Protein 8JED (pdb70)

Solvent-accessible surface area: 14838 Å² total; per-residue (Å²): 75,96,80,90,26,55,94,5,4,36,129,16,15,105,9,98,6,53,72,47,106,98,26,32,141,33,77,9,57,59,39,167,16,27,126,40,41,156,110,9,17,34,65,139,124,27,9,38,25,54,9,34,23,3,17,63,28,29,5,82,72,2,92,105,14,1,111,82,14,41,105,95,12,49,2,26,93,107,5,33,132,102,46,164,19,133,38,48,14,112,131,26,151,138,92,156,9,34,0,0,1,9,61,20,15,6,135,67,94,9,36,70,193,129,60,109,55,33,186,55,102,110,169,105,92,109,33,8,2,37,2,5,10,37,93,29,7,29,0,30,0,0,63,0,4,16,28,12,49,132,16,107,37,0,0,0,4,0,3,1,4,22,10,36,13,1,2,3,0,0,18,0,0,0,0,0,1,104,61,2,74,0,37,1,18,54,43,7,15,8,4,4,0,1,0,1,0,9,0,10,75,37,38,85,154,9,8,90,118,0,15,68,43,0,85,72,50,25,179,27,78,60,32,96,102,121,19,59,54,50,6,29,3,14,68,114,60,21,77,69,73,0,7,85,57,0,32,87,0,0,67,80,0,4,83,0,4,59,45,0,4,20,7,1,42,36,1,17,62,21,143,64,190,42,51,134,14,151,38,12,176,109,0,41,139,26,36,39,104,120,38,90,140,117,142,177

Secondary structure (DSSP, 8-state):
-HHHHHHHHHH-EEEEE---SSPP-EEEEES-PPPP-TTTT--HIIIIIHHHHHHHS-HHHHHHHTTTT-PPP-HHHHHHHHTT---EESS-SSS--SEEEEE-S-TT--BSS-------SSS-----BSSS-GGG--GGGGGGGTT-SS-SEEEEEES-S-SHHHHHHHHHHHHHEEEEEEEE-TTS-TTS--EEEEEEEE-HHHHHHHHHHHHHHHT-SS--GGG-S-EEEESS---HHHHHHHHHHHHHHHHHHHHHHHHHHHHHT-TT-SS-SHHHHHHHHHHH---GGGT-

Radius of gyration: 19.7 Å; Cα contacts (8 Å, |Δi|>4): 498; chains: 1; bounding box: 54×50×48 Å

Foldseek 3Di:
DVVLLLCCLQAWDKAWFAADQDAADWDKDFDDAAFFDVLLPDDCVLFPVLLQLVQQAFVVLVCVLCVLLLDWQDVVVVVCVVVVWDAEDQADQPDDGQEHEEELAPTSDFFADGDHGPPCDVVDGDRGTLALDPFSPFPSQCSSLLRDDPHFKYKYKASYLHGQAVLSVVSNLSNQARIKMKIDGNSHRLLHHIIMIIGGHGDVPVSVVVLVVVCVVVVHSHDDPVRRGHMDIHDDRDDSVSSVSSVVSVSSSSVNNVLLSVLSSCQSVPPVNDNPDPSSVVNCCSNVPDPVVVPD

B-factor: mean 26.61, std 11.29, range [10.15, 89.34]

Structure (mmCIF, N/CA/C/O backbone):
data_8JED
#
_entry.id   8JED
#
_cell.length_a   53.251
_cell.length_b   46.407
_cell.length_c   62.526
_cell.angle_alpha   90.00
_cell.angle_beta   90.44
_cell.angle_gamma   90.00
#
_symmetry.space_group_name_H-M   'P 1 21 1'
#
loop_
_entity.id
_entity.type
_entity.pdbx_description
1 polymer 'mRNA-capping enzyme regulatory subunit OPG124'
2 water water
#
loop_
_atom_site.group_PDB
_atom_site.id
_atom_site.type_symbol
_atom_site.label_atom_id
_atom_site.label_alt_id
_atom_site.label_comp_id
_atom_site.label_asym_id
_atom_site.label_entity_id
_atom_site.label_seq_id
_atom_site.pdbx_PDB_ins_code
_atom_site.Cartn_x
_atom_site.Cartn_y
_atom_site.Cartn_z
_atom_site.occupancy
_atom_site.B_iso_or_equiv
_atom_site.auth_seq_id
_atom_site.auth_comp_id
_atom_site.auth_asym_id
_atom_site.auth_atom_id
_atom_site.pdbx_PDB_model_num
ATOM 1 N N . GLY A 1 1 ? -19.299 6.506 -36.125 1.00 33.89 0 GLY B N 1
ATOM 2 C CA . GLY A 1 1 ? -19.777 5.400 -36.934 1.00 30.63 0 GLY B CA 1
ATOM 3 C C . GLY A 1 1 ? -20.629 4.418 -36.155 1.00 37.49 0 GLY B C 1
ATOM 4 O O . GLY A 1 1 ? -20.448 4.242 -34.949 1.00 25.84 0 GLY B O 1
ATOM 5 N N . MET A 1 2 ? -21.567 3.771 -36.850 1.00 22.45 1 MET B N 1
ATOM 6 C CA . MET A 1 2 ? -22.450 2.819 -36.186 1.00 19.51 1 MET B CA 1
ATOM 7 C C . MET A 1 2 ? -21.695 1.577 -35.729 1.00 27.08 1 MET B C 1
ATOM 8 O O . MET A 1 2 ? -22.095 0.936 -34.749 1.00 22.74 1 MET B O 1
ATOM 13 N N . ASP A 1 3 ? -20.604 1.227 -36.415 1.00 28.05 2 ASP B N 1
ATOM 14 C CA . ASP A 1 3 ? -19.821 0.061 -36.018 1.00 22.15 2 ASP B CA 1
ATOM 15 C C . ASP A 1 3 ? -19.152 0.274 -34.665 1.00 28.34 2 ASP B C 1
ATOM 16 O O . ASP A 1 3 ? -19.139 -0.634 -33.825 1.00 20.33 2 ASP B O 1
ATOM 18 N N . GLU A 1 4 ? -18.591 1.465 -34.435 1.00 25.84 3 GLU B N 1
ATOM 19 C CA . GLU A 1 4 ? -17.939 1.737 -33.158 1.00 25.08 3 GLU B CA 1
ATOM 20 C C . GLU A 1 4 ? -18.943 1.811 -32.015 1.00 24.70 3 GLU B C 1
ATOM 21 O O . GLU A 1 4 ? -18.622 1.419 -30.887 1.00 21.54 3 GLU B O 1
ATOM 27 N N . ILE A 1 5 ? -20.151 2.314 -32.281 1.00 21.66 4 ILE B N 1
ATOM 28 C CA . ILE A 1 5 ? -21.165 2.416 -31.235 1.00 32.60 4 ILE B CA 1
ATOM 29 C C . ILE A 1 5 ? -21.585 1.035 -30.758 1.00 25.04 4 ILE B C 1
ATOM 30 O O . ILE A 1 5 ? -21.691 0.784 -29.551 1.00 17.19 4 ILE B O 1
ATOM 35 N N . VAL A 1 6 ? -21.850 0.126 -31.696 1.00 19.55 5 VAL B N 1
ATOM 36 C CA . VAL A 1 6 ? -22.328 -1.202 -31.331 1.00 17.55 5 VAL B CA 1
ATOM 37 C C . VAL A 1 6 ? -21.269 -1.947 -30.528 1.00 17.91 5 VAL B C 1
ATOM 38 O O . VAL A 1 6 ? -21.567 -2.557 -29.495 1.00 18.55 5 VAL B O 1
ATOM 42 N N . LYS A 1 7 ? -20.012 -1.893 -30.977 1.00 26.48 6 LYS B N 1
ATOM 43 C CA . LYS A 1 7 ? -18.961 -2.614 -30.267 1.00 22.36 6 LYS B CA 1
ATOM 44 C C . LYS A 1 7 ? -18.701 -2.018 -28.888 1.00 22.78 6 LYS B C 1
ATOM 45 O O . LYS A 1 7 ? -18.340 -2.751 -27.961 1.00 20.90 6 LYS B O 1
ATOM 51 N N . ASN A 1 8 ? -18.886 -0.705 -28.725 1.00 27.29 7 ASN B N 1
ATOM 52 C CA . ASN A 1 8 ? -18.701 -0.100 -27.410 1.00 19.57 7 ASN B CA 1
ATOM 53 C C . ASN A 1 8 ? -19.788 -0.546 -26.442 1.00 15.76 7 ASN B C 1
ATOM 54 O O . ASN A 1 8 ? -19.514 -0.796 -25.263 1.00 18.64 7 ASN B O 1
ATOM 59 N N . ILE A 1 9 ? -21.028 -0.658 -26.921 1.00 15.61 8 ILE B N 1
ATOM 60 C CA . ILE A 1 9 ? -22.119 -1.090 -26.055 1.00 22.29 8 ILE B CA 1
ATOM 61 C C . ILE A 1 9 ? -22.025 -2.586 -25.780 1.00 16.02 8 ILE B C 1
ATOM 62 O O . ILE A 1 9 ? -22.268 -3.041 -24.656 1.00 24.67 8 ILE B O 1
ATOM 67 N N . ARG A 1 10 ? -21.658 -3.372 -26.791 1.00 16.97 9 ARG B N 1
ATOM 68 C CA . ARG A 1 10 ? -21.672 -4.824 -26.675 1.00 19.94 9 ARG B CA 1
ATOM 69 C C . ARG A 1 10 ? -20.388 -5.403 -26.099 1.00 18.67 9 ARG B C 1
ATOM 70 O O . ARG A 1 10 ? -20.419 -6.513 -25.558 1.00 22.41 9 ARG B O 1
ATOM 78 N N . GLU A 1 11 ? -19.264 -4.691 -26.200 1.00 18.57 10 GLU B N 1
ATOM 79 C CA . GLU A 1 11 ? -17.996 -5.180 -25.677 1.00 24.71 10 GLU B CA 1
ATOM 80 C C . GLU A 1 11 ? -17.386 -4.293 -24.603 1.00 24.54 10 GLU B C 1
ATOM 81 O O . GLU A 1 11 ? -16.383 -4.691 -23.999 1.00 22.61 10 GLU B O 1
ATOM 87 N N . GLY A 1 12 ? -17.950 -3.120 -24.342 1.00 22.43 11 GLY B N 1
ATOM 88 C CA . GLY A 1 12 ? -17.353 -2.179 -23.422 1.00 18.69 11 GLY B CA 1
ATOM 89 C C . GLY A 1 12 ? -16.216 -1.405 -24.064 1.00 16.68 11 GLY B C 1
ATOM 90 O O . GLY A 1 12 ? -15.777 -1.680 -25.182 1.00 20.69 11 GLY B O 1
ATOM 91 N N . THR A 1 13 ? -15.733 -0.407 -23.329 1.00 16.00 12 THR B N 1
ATOM 92 C CA . THR A 1 13 ? -14.643 0.429 -23.808 1.00 22.69 12 THR B CA 1
ATOM 93 C C . THR A 1 13 ? -13.802 0.865 -22.619 1.00 23.56 12 THR B C 1
ATOM 94 O O . THR A 1 13 ? -14.260 0.853 -21.473 1.00 23.11 12 THR B O 1
ATOM 98 N N . HIS A 1 14 ? -12.560 1.251 -22.903 1.00 17.19 13 HIS B N 1
ATOM 99 C CA . HIS A 1 14 ? -11.638 1.630 -21.844 1.00 26.21 13 HIS B CA 1
ATOM 100 C C . HIS A 1 14 ? -10.496 2.447 -22.426 1.00 21.20 13 HIS B C 1
ATOM 101 O O . HIS A 1 14 ? -10.218 2.397 -23.626 1.00 32.26 13 HIS B O 1
ATOM 108 N N . VAL A 1 15 ? -9.836 3.202 -21.546 1.00 20.96 14 VAL B N 1
ATOM 109 C CA . VAL A 1 15 ? -8.620 3.933 -21.878 1.00 25.81 14 VAL B CA 1
ATOM 110 C C . VAL A 1 15 ? -7.642 3.794 -20.721 1.00 25.03 14 VAL B C 1
ATOM 111 O O . VAL A 1 15 ? -8.036 3.587 -19.569 1.00 22.31 14 VAL B O 1
ATOM 115 N N . LEU A 1 16 ? -6.357 3.913 -21.036 1.00 26.48 15 LEU B N 1
ATOM 116 C CA . LEU A 1 16 ? -5.300 3.918 -20.036 1.00 18.92 15 LEU B CA 1
ATOM 117 C C . LEU A 1 16 ? -4.843 5.356 -19.823 1.00 22.93 15 LEU B C 1
ATOM 118 O O . LEU A 1 16 ? -4.308 5.983 -20.743 1.00 27.90 15 LEU B O 1
ATOM 123 N N . LEU A 1 17 ? -5.062 5.874 -18.619 1.00 22.85 16 LEU B N 1
ATOM 124 C CA . LEU A 1 17 ? -4.667 7.236 -18.308 1.00 16.33 16 LEU B CA 1
ATOM 125 C C . LEU A 1 17 ? -3.195 7.287 -17.900 1.00 19.11 16 LEU B C 1
ATOM 126 O O . LEU A 1 17 ? -2.663 6.321 -17.346 1.00 18.07 16 LEU B O 1
ATOM 131 N N . PRO A 1 18 ? -2.515 8.397 -18.170 1.00 19.86 17 PRO B N 1
ATOM 132 C CA . PRO A 1 18 ? -1.086 8.493 -17.857 1.00 17.82 17 PRO B CA 1
ATOM 133 C C . PRO A 1 18 ? -0.850 8.739 -16.372 1.00 17.22 17 PRO B C 1
ATOM 134 O O . PRO A 1 18 ? -1.768 8.999 -15.595 1.00 20.10 17 PRO B O 1
ATOM 138 N N . PHE A 1 19 ? 0.420 8.654 -15.990 1.00 18.66 18 PHE B N 1
ATOM 139 C CA . PHE A 1 19 ? 0.853 8.880 -14.618 1.00 21.02 18 PHE B CA 1
ATOM 140 C C . PHE A 1 19 ? 1.619 10.193 -14.535 1.00 21.48 18 PHE B C 1
ATOM 141 O O . PHE A 1 19 ? 2.495 10.460 -15.365 1.00 24.58 18 PHE B O 1
ATOM 149 N N . TYR A 1 20 ? 1.291 11.003 -13.533 1.00 21.35 19 TYR B N 1
ATOM 150 C CA . TYR A 1 20 ? 1.958 12.276 -13.293 1.00 18.83 19 TYR B CA 1
ATOM 151 C C . TYR A 1 20 ? 2.653 12.217 -11.941 1.00 22.50 19 TYR B C 1
ATOM 152 O O . TYR A 1 20 ? 1.997 12.023 -10.912 1.00 20.60 19 TYR B O 1
ATOM 161 N N . GLU A 1 21 ? 3.978 12.379 -11.948 1.00 17.92 20 GLU B N 1
ATOM 162 C CA . GLU A 1 21 ? 4.733 12.378 -10.699 1.00 18.00 20 GLU B CA 1
ATOM 163 C C . GLU A 1 21 ? 4.307 13.529 -9.797 1.00 22.85 20 GLU B C 1
ATOM 164 O O . GLU A 1 21 ? 4.257 13.383 -8.570 1.00 18.12 20 GLU B O 1
ATOM 170 N N . THR A 1 22 ? 3.982 14.676 -10.386 1.00 23.57 21 THR B N 1
ATOM 171 C CA . THR A 1 22 ? 3.629 15.866 -9.627 1.00 27.56 21 THR B CA 1
ATOM 172 C C . THR A 1 22 ? 2.121 15.946 -9.428 1.00 16.23 21 THR B C 1
ATOM 173 O O . THR A 1 22 ? 1.355 15.885 -10.395 1.00 23.62 21 THR B O 1
ATOM 177 N N . LEU A 1 23 ? 1.703 16.073 -8.174 1.00 25.48 22 LEU B N 1
ATOM 178 C CA . LEU A 1 23 ? 0.323 16.430 -7.888 1.00 19.32 22 LEU B CA 1
ATOM 179 C C . LEU A 1 23 ? 0.105 17.910 -8.192 1.00 17.98 22 LEU B C 1
ATOM 180 O O . LEU A 1 23 ? 0.953 18.743 -7.858 1.00 22.13 22 LEU B O 1
ATOM 185 N N . PRO A 1 24 ? -1.010 18.269 -8.823 1.00 18.62 23 PRO B N 1
ATOM 186 C CA . PRO A 1 24 ? -1.316 19.689 -9.023 1.00 20.75 23 PRO B CA 1
ATOM 187 C C . PRO A 1 24 ? -1.548 20.379 -7.687 1.00 20.86 23 PRO B C 1
ATOM 188 O O . PRO A 1 24 ? -1.738 19.745 -6.647 1.00 20.72 23 PRO B O 1
ATOM 192 N N . GLU A 1 25 ? -1.520 21.711 -7.727 1.00 21.98 24 GLU B N 1
ATOM 193 C CA . GLU A 1 25 ? -1.717 22.497 -6.515 1.00 23.29 24 GLU B CA 1
ATOM 194 C C . GLU A 1 25 ? -3.089 22.212 -5.917 1.00 20.86 24 GLU B C 1
ATOM 195 O O . GLU A 1 25 ? -4.116 22.544 -6.516 1.00 19.76 24 GLU B O 1
ATOM 201 N N . LEU A 1 26 ? -3.110 21.590 -4.741 1.00 26.73 25 LEU B N 1
ATOM 202 C CA . LEU A 1 26 ? -4.351 21.181 -4.100 1.00 15.77 25 LEU B CA 1
ATOM 203 C C . LEU A 1 26 ? -4.977 22.341 -3.339 1.00 21.56 25 LEU B C 1
ATOM 204 O O . LEU A 1 26 ? -4.284 23.100 -2.658 1.00 18.10 25 LEU B O 1
ATOM 209 N N . ASN A 1 27 ? -6.297 22.469 -3.464 1.00 19.03 26 ASN B N 1
ATOM 210 C CA . ASN A 1 27 ? -7.044 23.480 -2.725 1.00 17.58 26 ASN B CA 1
ATOM 211 C C . ASN A 1 27 ? -8.469 23.004 -2.474 1.00 31.44 26 ASN B C 1
ATOM 212 O O . ASN A 1 27 ? -9.389 23.374 -3.209 1.00 30.65 26 ASN B O 1
ATOM 217 N N . LEU A 1 28 ? -8.666 22.198 -1.435 1.00 22.51 27 LEU B N 1
ATOM 218 C CA . LEU A 1 28 ? -9.963 21.581 -1.190 1.00 25.57 27 LEU B CA 1
ATOM 219 C C . LEU A 1 28 ? -10.928 22.574 -0.556 1.00 22.18 27 LEU B C 1
ATOM 220 O O . LEU A 1 28 ? -10.572 23.319 0.364 1.00 24.43 27 LEU B O 1
ATOM 225 N N . SER A 1 29 ? -12.104 22.595 -1.080 1.00 18.86 28 SER B N 1
ATOM 226 C CA . SER A 1 29 ? -13.207 23.250 -0.465 1.00 24.23 28 SER B CA 1
ATOM 227 C C . SER A 1 29 ? -14.465 22.513 -0.738 1.00 21.52 28 SER B C 1
ATOM 228 O O . SER A 1 29 ? -14.693 22.153 -1.822 1.00 21.54 28 SER B O 1
ATOM 231 N N . LEU A 1 30 ? -15.215 22.313 0.325 1.00 29.66 29 LEU B N 1
ATOM 232 C CA . LEU A 1 30 ? -16.446 21.601 0.424 1.00 21.01 29 LEU B CA 1
ATOM 233 C C . LEU A 1 30 ? -17.716 22.480 0.402 1.00 22.32 29 LEU B C 1
ATOM 234 O O . LEU A 1 30 ? -17.783 23.505 1.015 1.00 25.85 29 LEU B O 1
ATOM 239 N N . GLY A 1 31 ? -18.716 22.022 -0.317 1.00 22.06 30 GLY B N 1
ATOM 240 C CA . GLY A 1 31 ? -19.974 22.735 -0.411 1.00 23.37 30 GLY B CA 1
ATOM 241 C C . GLY A 1 31 ? -20.430 22.993 -1.832 1.00 31.51 30 GLY B C 1
ATOM 242 O O . GLY A 1 31 ? -21.605 22.798 -2.158 1.00 24.18 30 GLY B O 1
ATOM 243 N N . LYS A 1 32 ? -19.510 23.431 -2.687 1.00 31.43 31 LYS B N 1
ATOM 244 C CA . LYS A 1 32 ? -19.821 23.769 -4.069 1.00 26.77 31 LYS B CA 1
ATOM 245 C C . LYS A 1 32 ? -18.887 23.019 -5.004 1.00 26.59 31 LYS B C 1
ATOM 246 O O . LYS A 1 32 ? -17.673 22.980 -4.778 1.00 24.16 31 LYS B O 1
ATOM 252 N N . SER A 1 33 ? -19.452 22.433 -6.045 1.00 29.93 32 SER B N 1
ATOM 253 C CA . SER A 1 33 ? -18.682 21.771 -7.083 1.00 32.84 32 SER B CA 1
ATOM 254 C C . SER A 1 33 ? -18.399 22.738 -8.229 1.00 18.52 32 SER B C 1
ATOM 255 O O . SER A 1 33 ? -19.167 23.677 -8.461 1.00 40.41 32 SER B O 1
ATOM 258 N N . PRO A 1 34 ? -17.298 22.546 -8.955 1.00 27.40 33 PRO B N 1
ATOM 259 C CA . PRO A 1 34 ? -17.003 23.439 -10.080 1.00 34.97 33 PRO B CA 1
ATOM 260 C C . PRO A 1 34 ? -17.971 23.214 -11.231 1.00 25.81 33 PRO B C 1
ATOM 261 O O . PRO A 1 34 ? -18.353 22.082 -11.535 1.00 32.22 33 PRO B O 1
ATOM 265 N N . LEU A 1 35 ? -18.369 24.311 -11.868 1.00 32.42 34 LEU B N 1
ATOM 266 C CA . LEU A 1 35 ? -19.292 24.225 -12.985 1.00 32.22 34 LEU B CA 1
ATOM 267 C C . LEU A 1 35 ? -18.583 23.667 -14.219 1.00 36.98 34 LEU B C 1
ATOM 268 O O . LEU A 1 35 ? -17.373 23.842 -14.382 1.00 30.66 34 LEU B O 1
ATOM 273 N N . PRO A 1 36 ? -19.313 22.977 -15.095 1.00 42.62 35 PRO B N 1
ATOM 274 C CA . PRO A 1 36 ? -18.716 22.527 -16.357 1.00 26.98 35 PRO B CA 1
ATOM 275 C C . PRO A 1 36 ? -18.260 23.710 -17.198 1.00 27.95 35 PRO B C 1
ATOM 276 O O . PRO A 1 36 ? -18.768 24.828 -17.078 1.00 30.70 35 PRO B O 1
ATOM 280 N N . SER A 1 37 ? -17.279 23.453 -18.060 1.00 23.89 36 SER B N 1
ATOM 281 C CA . SER A 1 37 ? -16.698 24.512 -18.872 1.00 33.05 36 SER B CA 1
ATOM 282 C C . SER A 1 37 ? -16.272 23.948 -20.219 1.00 33.64 36 SER B C 1
ATOM 283 O O . SER A 1 37 ? -16.102 22.737 -20.385 1.00 25.71 36 SER B O 1
ATOM 286 N N . LEU A 1 38 ? -16.091 24.855 -21.183 1.00 23.81 37 LEU B N 1
ATOM 287 C CA . LEU A 1 38 ? -15.691 24.444 -22.525 1.00 30.09 37 LEU B CA 1
ATOM 288 C C . LEU A 1 38 ? -14.289 23.850 -22.530 1.00 26.75 37 LEU B C 1
ATOM 289 O O . LEU A 1 38 ? -14.008 22.916 -23.291 1.00 24.16 37 LEU B O 1
ATOM 294 N N . GLU A 1 39 ? -13.394 24.384 -21.694 1.00 25.19 38 GLU B N 1
ATOM 295 C CA . GLU A 1 39 ? -12.030 23.870 -21.642 1.00 25.97 38 GLU B CA 1
ATOM 296 C C . GLU A 1 39 ? -11.997 22.422 -21.171 1.00 18.19 38 GLU B C 1
ATOM 297 O O . GLU A 1 39 ? -11.118 21.655 -21.581 1.00 20.56 38 GLU B O 1
ATOM 303 N N . TYR A 1 40 ? -12.943 22.029 -20.322 1.00 19.29 39 TYR B N 1
ATOM 304 C CA . TYR A 1 40 ? -13.049 20.657 -19.849 1.00 16.28 39 TYR B CA 1
ATOM 305 C C . TYR A 1 40 ? -13.971 19.803 -20.711 1.00 18.71 39 TYR B C 1
ATOM 306 O O . TYR A 1 40 ? -14.319 18.688 -20.309 1.00 19.20 39 TYR B O 1
ATOM 315 N N . GLY A 1 41 ? -14.376 20.299 -21.877 1.00 21.72 40 GLY B N 1
ATOM 316 C CA . GLY A 1 41 ? -15.116 19.494 -22.827 1.00 22.54 40 GLY B CA 1
ATOM 317 C C . GLY A 1 41 ? -16.621 19.524 -22.697 1.00 25.17 40 GLY B C 1
ATOM 318 O O . GLY A 1 41 ? -17.277 18.560 -23.108 1.00 18.00 40 GLY B O 1
ATOM 319 N N . ALA A 1 42 ? -17.193 20.593 -22.147 1.00 19.86 41 ALA B N 1
ATOM 320 C CA . ALA A 1 42 ? -18.644 20.687 -22.056 1.00 24.83 41 ALA B CA 1
ATOM 321 C C . ALA A 1 42 ? -19.259 20.776 -23.447 1.00 19.95 41 ALA B C 1
ATOM 322 O O . ALA A 1 42 ? -18.782 21.517 -24.311 1.00 18.39 41 ALA B O 1
ATOM 324 N N . ASN A 1 43 ? -20.328 20.007 -23.661 1.00 27.44 42 ASN B N 1
ATOM 325 C CA . ASN A 1 43 ? -20.994 19.951 -24.962 1.00 30.74 42 ASN B CA 1
ATOM 326 C C . ASN A 1 43 ? -22.473 19.678 -24.697 1.00 17.72 42 ASN B C 1
ATOM 327 O O . ASN A 1 43 ? -22.845 18.551 -24.360 1.00 16.45 42 ASN B O 1
ATOM 332 N N . TYR A 1 44 ? -23.304 20.713 -24.853 1.00 18.35 43 TYR B N 1
ATOM 333 C CA . TYR A 1 44 ? -24.732 20.564 -24.588 1.00 21.58 43 TYR B CA 1
ATOM 334 C C . TYR A 1 44 ? -25.359 19.532 -25.516 1.00 17.97 43 TYR B C 1
ATOM 335 O O . TYR A 1 44 ? -26.128 18.670 -25.075 1.00 17.34 43 TYR B O 1
ATOM 344 N N . PHE A 1 45 ? -25.050 19.614 -26.811 1.00 18.41 44 PHE B N 1
ATOM 345 C CA . PHE A 1 45 ? -25.673 18.719 -27.781 1.00 23.43 44 PHE B CA 1
ATOM 346 C C . PHE A 1 45 ? -25.345 17.263 -27.479 1.00 16.95 44 PHE B C 1
ATOM 347 O O . PHE A 1 45 ? -26.233 16.402 -27.471 1.00 21.22 44 PHE B O 1
ATOM 355 N N . LEU A 1 46 ? -24.073 16.970 -27.214 1.00 16.53 45 LEU B N 1
ATOM 356 C CA . LEU A 1 46 ? -23.655 15.585 -27.036 1.00 18.35 45 LEU B CA 1
ATOM 357 C C . LEU A 1 46 ? -24.007 15.056 -25.650 1.00 22.85 45 LEU B C 1
ATOM 358 O O . LEU A 1 46 ? -24.363 13.881 -25.506 1.00 22.78 45 LEU B O 1
ATOM 363 N N . GLN A 1 47 ? -23.927 15.904 -24.625 1.00 21.39 46 GLN B N 1
ATOM 364 C CA . GLN A 1 47 ? -24.017 15.440 -23.247 1.00 18.37 46 GLN B CA 1
ATOM 365 C C . GLN A 1 47 ? -25.344 15.754 -22.569 1.00 16.29 46 GLN B C 1
ATOM 366 O O . GLN A 1 47 ? -25.681 15.093 -21.580 1.00 14.32 46 GLN B O 1
ATOM 372 N N . ILE A 1 48 ? -26.109 16.731 -23.064 1.00 15.56 47 ILE B N 1
ATOM 373 C CA . ILE A 1 48 ? -27.278 17.237 -22.359 1.00 16.15 47 ILE B CA 1
ATOM 374 C C . ILE A 1 48 ? -28.539 17.184 -23.218 1.00 18.53 47 ILE B C 1
ATOM 375 O O . ILE A 1 48 ? -29.623 16.882 -22.705 1.0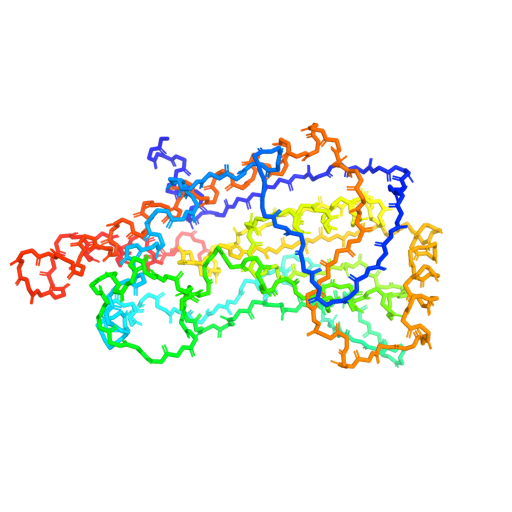0 17.33 47 ILE B O 1
ATOM 380 N N . SER A 1 49 ? -28.418 17.462 -24.519 1.00 21.52 48 SER B N 1
ATOM 381 C CA . SER A 1 49 ? -29.593 17.753 -25.343 1.00 21.55 48 SER B CA 1
ATOM 382 C C . SER A 1 49 ? -30.626 16.634 -25.275 1.00 19.61 48 SER B C 1
ATOM 383 O O . SER A 1 49 ? -31.806 16.880 -25.000 1.00 19.34 48 SER B O 1
ATOM 386 N N . ARG A 1 50 ? -30.204 15.392 -25.522 1.00 18.53 49 ARG B N 1
ATOM 387 C CA . ARG A 1 50 ? -31.157 14.289 -25.478 1.00 19.55 49 ARG B CA 1
ATOM 388 C C . ARG A 1 50 ? -31.569 13.963 -24.047 1.00 31.34 49 ARG B C 1
ATOM 389 O O . ARG A 1 50 ? -32.683 13.476 -23.821 1.00 16.99 49 ARG B O 1
ATOM 397 N N . VAL A 1 51 ? -30.693 14.225 -23.074 1.00 20.38 50 VAL B N 1
ATOM 398 C CA . VAL A 1 51 ? -31.062 14.046 -21.673 1.00 17.67 50 VAL B CA 1
ATOM 399 C C . VAL A 1 51 ? -32.176 15.013 -21.294 1.00 22.48 50 VAL B C 1
ATOM 400 O O . VAL A 1 51 ? -33.086 14.671 -20.528 1.00 18.13 50 VAL B O 1
ATOM 404 N N . ASN A 1 52 ? -32.128 16.235 -21.832 1.00 18.98 51 ASN B N 1
ATOM 405 C CA . ASN A 1 52 ? -33.184 17.206 -21.569 1.00 22.46 51 ASN B CA 1
ATOM 406 C C . ASN A 1 52 ? -34.512 16.770 -22.176 1.00 23.16 51 ASN B C 1
ATOM 407 O O . ASN A 1 52 ? -35.576 17.109 -21.645 1.00 21.24 51 ASN B O 1
ATOM 412 N N . ASP A 1 53 ? -34.474 16.022 -23.282 1.00 22.86 52 ASP B N 1
ATOM 413 C CA . ASP A 1 53 ? -35.707 15.515 -23.877 1.00 20.62 52 ASP B CA 1
ATOM 414 C C . ASP A 1 53 ? -36.385 14.506 -22.958 1.00 21.20 52 ASP B C 1
ATOM 415 O O . ASP A 1 53 ? -37.593 14.592 -22.707 1.00 23.63 52 ASP B O 1
ATOM 420 N N . LEU A 1 54 ? -35.618 13.540 -22.444 1.00 17.42 53 LEU B N 1
ATOM 421 C CA . LEU A 1 54 ? -36.185 12.544 -21.540 1.00 16.45 53 LEU B CA 1
ATOM 422 C C . LEU A 1 54 ? -36.655 13.173 -20.235 1.00 17.44 53 LEU B C 1
ATOM 423 O O . LEU A 1 54 ? -37.552 12.635 -19.575 1.00 24.31 53 LEU B O 1
ATOM 428 N N . ASN A 1 55 ? -36.062 14.306 -19.846 1.00 20.03 54 ASN B N 1
ATOM 429 C CA . ASN A 1 55 ? -36.490 14.991 -18.630 1.00 18.14 54 ASN B CA 1
ATOM 430 C C . ASN A 1 55 ? -37.929 15.478 -18.730 1.00 19.01 54 ASN B C 1
ATOM 431 O O . ASN A 1 55 ? -38.649 15.493 -17.726 1.00 24.89 54 ASN B O 1
ATOM 436 N N . ARG A 1 56 ? -38.367 15.880 -19.925 1.00 18.87 55 ARG B N 1
ATOM 437 C CA . ARG A 1 56 ? -39.722 16.397 -20.082 1.00 19.76 55 ARG B CA 1
ATOM 438 C C . ARG A 1 56 ? -40.774 15.298 -20.045 1.00 21.83 55 ARG B C 1
ATOM 439 O O . ARG A 1 56 ? -41.954 15.595 -19.833 1.00 20.26 55 ARG B O 1
ATOM 447 N N . MET A 1 57 ? -40.380 14.044 -20.245 1.00 18.05 56 MET B N 1
ATOM 448 C CA . MET A 1 57 ? -41.337 12.952 -20.213 1.00 22.61 56 MET B CA 1
ATOM 449 C C . MET A 1 57 ? -41.809 12.697 -18.782 1.00 20.66 56 MET B C 1
ATOM 450 O O . MET A 1 57 ? -41.048 12.875 -17.827 1.00 24.62 56 MET B O 1
ATOM 455 N N . PRO A 1 58 ? -43.064 12.288 -18.605 1.00 19.98 57 PRO B N 1
ATOM 456 C CA . PRO A 1 58 ? -43.520 11.888 -17.269 1.00 21.39 57 PRO B CA 1
ATOM 457 C C . PRO A 1 58 ? -42.857 10.587 -16.846 1.00 20.84 57 PRO B C 1
ATOM 458 O O . PRO A 1 58 ? -42.707 9.659 -17.643 1.00 27.32 57 PRO B O 1
ATOM 462 N N . THR A 1 59 ? -42.451 10.531 -15.574 1.00 21.68 58 THR B N 1
ATOM 463 C CA . THR A 1 59 ? -41.703 9.379 -15.083 1.00 28.28 58 THR B CA 1
ATOM 464 C C . THR A 1 59 ? -42.529 8.099 -15.090 1.00 22.06 58 THR B C 1
ATOM 465 O O . THR A 1 59 ? -41.954 7.008 -15.152 1.00 21.53 58 THR B O 1
ATOM 469 N N . ASP A 1 60 ? -43.858 8.205 -15.027 1.00 23.56 59 ASP B N 1
ATOM 470 C CA . ASP A 1 60 ? -44.693 7.014 -15.148 1.00 24.62 59 ASP B CA 1
ATOM 471 C C . ASP A 1 60 ? -44.537 6.379 -16.524 1.00 28.83 59 ASP B C 1
ATOM 472 O O . ASP A 1 60 ? -44.537 5.149 -16.654 1.00 23.61 59 ASP B O 1
ATOM 474 N N . MET A 1 61 ? -44.394 7.205 -17.562 1.00 24.74 60 MET B N 1
ATOM 475 C CA . MET A 1 61 ? -44.163 6.688 -18.904 1.00 20.93 60 MET B CA 1
ATOM 476 C C . MET A 1 61 ? -42.715 6.249 -19.087 1.00 29.89 60 MET B C 1
ATOM 477 O O . MET A 1 61 ? -42.445 5.258 -19.774 1.00 21.30 60 MET B O 1
ATOM 482 N N . LEU A 1 62 ? -41.772 6.976 -18.480 1.00 20.26 61 LEU B N 1
ATOM 483 C CA . LEU A 1 62 ? -40.366 6.602 -18.584 1.00 24.36 61 LEU B CA 1
ATOM 484 C C . LEU A 1 62 ? -40.099 5.244 -17.949 1.00 19.91 61 LEU B C 1
ATOM 485 O O . LEU A 1 62 ? -39.259 4.482 -18.441 1.00 20.79 61 LEU B O 1
ATOM 490 N N . LYS A 1 63 ? -40.804 4.922 -16.863 1.00 19.59 62 LYS B N 1
ATOM 491 C CA . LYS A 1 63 ? -40.623 3.623 -16.226 1.00 34.84 62 LYS B CA 1
ATOM 492 C C . LYS A 1 63 ? -41.201 2.495 -17.073 1.00 25.12 62 LYS B C 1
ATOM 493 O O . LYS A 1 63 ? -40.657 1.385 -17.078 1.00 27.83 62 LYS B O 1
ATOM 499 N N . LEU A 1 64 ? -42.292 2.758 -17.795 1.00 28.98 63 LEU B N 1
ATOM 500 C CA . LEU A 1 64 ? -42.889 1.727 -18.637 1.00 22.66 63 LEU B CA 1
ATOM 501 C C . LEU A 1 64 ? -41.981 1.375 -19.808 1.00 25.89 63 LEU B C 1
ATOM 502 O O . LEU A 1 64 ? -41.852 0.199 -20.168 1.00 22.34 63 LEU B O 1
ATOM 507 N N . PHE A 1 65 ? -41.344 2.378 -20.413 1.00 20.26 64 PHE B N 1
ATOM 508 C CA . PHE A 1 65 ? -40.511 2.158 -21.588 1.00 18.77 64 PHE B CA 1
ATOM 509 C C . PHE A 1 65 ? -39.102 1.690 -21.249 1.00 23.87 64 PHE B C 1
ATOM 510 O O . PHE A 1 65 ? -38.394 1.219 -22.145 1.00 21.25 64 PHE B O 1
ATOM 518 N N . THR A 1 66 ? -38.676 1.806 -19.992 1.00 19.15 65 THR B N 1
ATOM 519 C CA . THR A 1 66 ? -37.374 1.310 -19.564 1.00 18.92 65 THR B CA 1
ATOM 520 C C . THR A 1 66 ? -37.487 0.101 -18.646 1.00 19.32 65 THR B C 1
ATOM 521 O O . THR A 1 66 ? -36.475 -0.338 -18.089 1.00 26.61 65 THR B O 1
ATOM 525 N N . HIS A 1 67 ? -38.690 -0.455 -18.485 1.00 20.80 66 HIS B N 1
ATOM 526 C CA . HIS A 1 67 ? -38.887 -1.560 -17.551 1.00 28.56 66 HIS B CA 1
ATOM 527 C C . HIS A 1 67 ? -38.056 -2.776 -17.943 1.00 27.47 66 HIS B C 1
ATOM 528 O O . HIS A 1 67 ? -37.396 -3.391 -17.098 1.00 33.71 66 HIS B O 1
ATOM 535 N N . ASP A 1 68 ? -38.071 -3.136 -19.229 1.00 31.38 67 ASP B N 1
ATOM 536 C CA . ASP A 1 68 ? -37.391 -4.353 -19.658 1.00 33.39 67 ASP B CA 1
ATOM 537 C C . ASP A 1 68 ? -35.878 -4.179 -19.713 1.00 25.86 67 ASP B C 1
ATOM 538 O O . ASP A 1 68 ? -35.140 -5.158 -19.551 1.00 34.25 67 ASP B O 1
ATOM 543 N N . ILE A 1 69 ? -35.393 -2.954 -19.933 1.00 23.56 68 ILE B N 1
ATOM 544 C CA . ILE A 1 69 ? -33.963 -2.716 -20.095 1.00 29.65 68 ILE B CA 1
ATOM 545 C C . ILE A 1 69 ? -33.290 -2.258 -18.808 1.00 27.08 68 ILE B C 1
ATOM 546 O O . ILE A 1 69 ? -32.065 -2.079 -18.792 1.00 34.13 68 ILE B O 1
ATOM 551 N N . MET A 1 70 ? -34.048 -2.063 -17.728 1.00 31.47 69 MET B N 1
ATOM 552 C CA . MET A 1 70 ? -33.467 -1.691 -16.437 1.00 31.06 69 MET B CA 1
ATOM 553 C C . MET A 1 70 ? -33.048 -2.955 -15.687 1.00 25.70 69 MET B C 1
ATOM 554 O O . MET A 1 70 ? -33.666 -3.388 -14.713 1.00 40.59 69 MET B O 1
ATOM 559 N N . LEU A 1 71 ? -31.963 -3.549 -16.171 1.00 29.02 70 LEU B N 1
ATOM 560 C CA . LEU A 1 71 ? -31.446 -4.772 -15.582 1.00 36.13 70 LEU B CA 1
ATOM 561 C C . LEU A 1 71 ? -30.541 -4.451 -14.393 1.00 21.26 70 LEU B C 1
ATOM 562 O O . LEU A 1 71 ? -29.969 -3.361 -14.316 1.00 25.79 70 LEU B O 1
ATOM 567 N N . PRO A 1 72 ? -30.410 -5.379 -13.446 1.00 22.17 71 PRO B N 1
ATOM 568 C CA . PRO A 1 72 ? -29.525 -5.141 -12.298 1.00 27.07 71 PRO B CA 1
ATOM 569 C C . PRO A 1 72 ? -28.088 -4.911 -12.742 1.00 21.33 71 PRO B C 1
ATOM 570 O O . PRO A 1 72 ? -27.503 -5.723 -13.462 1.00 31.91 71 PRO B O 1
ATOM 574 N N . GLU A 1 73 ? -27.525 -3.786 -12.310 1.00 27.70 72 GLU B N 1
ATOM 575 C CA . GLU A 1 73 ? -26.151 -3.449 -12.655 1.00 27.06 72 GLU B CA 1
ATOM 576 C C . GLU A 1 73 ? -25.184 -4.319 -11.860 1.00 28.05 72 GLU B C 1
ATOM 577 O O . GLU A 1 73 ? -25.256 -4.383 -10.629 1.00 35.14 72 GLU B O 1
ATOM 583 N N . SER A 1 74 ? -24.273 -4.991 -12.569 1.00 29.94 73 SER B N 1
ATOM 584 C CA . SER A 1 74 ? -23.333 -5.910 -11.938 1.00 21.38 73 SER B CA 1
ATOM 585 C C . SER A 1 74 ? -21.922 -5.728 -12.483 1.00 22.73 73 SER B C 1
ATOM 586 O O . SER A 1 74 ? -21.133 -6.680 -12.502 1.00 23.13 73 SER B O 1
ATOM 589 N N . ASP A 1 75 ? -21.583 -4.514 -12.922 1.00 19.22 74 ASP B N 1
ATOM 590 C CA . ASP A 1 75 ? -20.274 -4.291 -13.528 1.00 18.41 74 ASP B CA 1
ATOM 591 C C . ASP A 1 75 ? -19.159 -4.281 -12.488 1.00 23.44 74 ASP B C 1
ATOM 592 O O . ASP A 1 75 ? -18.006 -4.572 -12.822 1.00 17.55 74 ASP B O 1
ATOM 597 N N . LEU A 1 76 ? -19.475 -3.960 -11.231 1.00 16.31 75 LEU B N 1
ATOM 598 C CA . LEU A 1 76 ? -18.465 -4.053 -10.181 1.00 28.52 75 LEU B CA 1
ATOM 599 C C . LEU A 1 76 ? -18.092 -5.504 -9.901 1.00 24.18 75 LEU B C 1
ATOM 600 O O . LEU A 1 76 ? -16.915 -5.818 -9.688 1.00 18.42 75 LEU B O 1
ATOM 605 N N . ASP A 1 77 ? -19.081 -6.403 -9.895 1.00 25.39 76 ASP B N 1
ATOM 606 C CA . ASP A 1 77 ? -18.788 -7.820 -9.702 1.00 19.95 76 ASP B CA 1
ATOM 607 C C . ASP A 1 77 ? -17.990 -8.382 -10.872 1.00 27.46 76 ASP B C 1
ATOM 608 O O . ASP A 1 77 ? -17.134 -9.254 -10.686 1.00 24.82 76 ASP B O 1
ATOM 613 N N . LYS A 1 78 ? -18.262 -7.894 -12.085 1.00 20.05 77 LYS B N 1
ATOM 614 C CA . LYS A 1 78 ? -17.507 -8.338 -13.251 1.00 31.99 77 LYS B CA 1
ATOM 615 C C . LYS A 1 78 ? -16.042 -7.935 -13.143 1.00 21.55 77 LYS B C 1
ATOM 616 O O . LYS A 1 78 ? -15.150 -8.693 -13.542 1.00 23.15 77 LYS B O 1
ATOM 622 N N . VAL A 1 79 ? -15.774 -6.745 -12.600 1.00 33.54 78 VAL B N 1
ATOM 623 C CA . VAL A 1 79 ? -14.396 -6.291 -12.439 1.00 35.55 78 VAL B CA 1
ATOM 624 C C . VAL A 1 79 ? -13.680 -7.118 -11.378 1.00 21.97 78 VAL B C 1
ATOM 625 O O . VAL A 1 79 ? -12.507 -7.477 -11.541 1.00 26.23 78 VAL B O 1
ATOM 629 N N . TYR A 1 80 ? -14.370 -7.435 -10.279 1.00 21.65 79 TYR B N 1
ATOM 630 C CA . TYR A 1 80 ? -13.767 -8.262 -9.237 1.00 19.77 79 TYR B CA 1
ATOM 631 C C . TYR A 1 80 ? -13.359 -9.624 -9.784 1.00 32.50 79 TYR B C 1
ATOM 632 O O . TYR A 1 80 ? -12.311 -10.165 -9.410 1.00 25.38 79 TYR B O 1
ATOM 641 N N . GLU A 1 81 ? -14.176 -10.191 -10.673 1.00 33.70 80 GLU B N 1
ATOM 642 C CA . GLU A 1 81 ? -13.878 -11.502 -11.239 1.00 33.34 80 GLU B CA 1
ATOM 643 C C . GLU A 1 81 ? -12.647 -11.448 -12.135 1.00 32.31 80 GLU B C 1
ATOM 644 O O . GLU A 1 81 ? -11.774 -12.320 -12.063 1.00 35.89 80 GLU B O 1
ATOM 650 N N . ILE A 1 82 ? -12.560 -10.422 -12.987 1.00 34.52 81 ILE B N 1
ATOM 651 C CA . ILE A 1 82 ? -11.439 -10.312 -13.916 1.00 27.98 81 ILE B CA 1
ATOM 652 C C . ILE A 1 82 ? -10.133 -10.106 -13.159 1.00 33.53 81 ILE B C 1
ATOM 653 O O . ILE A 1 82 ? -9.092 -10.667 -13.522 1.00 30.46 81 ILE B O 1
ATOM 658 N N . LEU A 1 83 ? -10.167 -9.309 -12.094 1.00 24.52 82 LEU B N 1
ATOM 659 C CA . LEU A 1 83 ? -8.977 -8.998 -11.314 1.00 27.58 82 LEU B CA 1
ATOM 660 C C . LEU A 1 83 ? -8.688 -10.032 -10.231 1.00 34.50 82 LEU B C 1
ATOM 661 O O . LEU A 1 83 ? -7.762 -9.832 -9.437 1.00 32.18 82 LEU B O 1
ATOM 666 N N . LYS A 1 84 ? -9.457 -11.123 -10.182 1.00 31.33 83 LYS B N 1
ATOM 667 C CA . LYS A 1 84 ? -9.253 -12.199 -9.208 1.00 37.26 83 LYS B CA 1
ATOM 668 C C . LYS A 1 84 ? -9.300 -11.670 -7.777 1.00 33.58 83 LYS B C 1
ATOM 669 O O . LYS A 1 84 ? -8.555 -12.118 -6.903 1.00 39.98 83 LYS B O 1
ATOM 675 N N . ILE A 1 85 ? -10.186 -10.710 -7.535 1.00 32.02 84 ILE B N 1
ATOM 676 C CA . ILE A 1 85 ? -10.321 -10.082 -6.227 1.00 28.97 84 ILE B CA 1
ATOM 677 C C . ILE A 1 85 ? -11.244 -10.930 -5.364 1.00 27.54 84 ILE B C 1
ATOM 678 O O . ILE A 1 85 ? -12.373 -11.240 -5.761 1.00 44.39 84 ILE B O 1
ATOM 683 N N . ASN A 1 86 ? -10.764 -11.304 -4.179 1.00 42.64 85 ASN B N 1
ATOM 684 C CA . ASN A 1 86 ? -11.521 -12.156 -3.271 1.00 56.64 85 ASN B CA 1
ATOM 685 C C . ASN A 1 86 ? -12.421 -11.348 -2.342 1.00 55.70 85 ASN B C 1
ATOM 686 O O . ASN A 1 86 ? -13.622 -11.620 -2.245 1.00 50.11 85 ASN B O 1
ATOM 691 N N . SER A 1 87 ? -11.860 -10.355 -1.655 1.00 31.31 86 SER B N 1
ATOM 692 C CA . SER A 1 87 ? -12.609 -9.531 -0.721 1.00 37.40 86 SER B CA 1
ATOM 693 C C . SER A 1 87 ? -12.309 -8.061 -0.972 1.00 29.27 86 SER B C 1
ATOM 694 O O . SER A 1 87 ? -11.194 -7.691 -1.350 1.00 35.00 86 SER B O 1
ATOM 697 N N . VAL A 1 88 ? -13.260 -7.205 -0.698 1.00 24.59 87 VAL B N 1
ATOM 698 C CA . VAL A 1 88 ? -13.136 -5.787 -0.852 1.00 27.19 87 VAL B CA 1
ATOM 699 C C . VAL A 1 88 ? -13.558 -5.069 0.415 1.00 24.34 87 VAL B C 1
ATOM 700 O O . VAL A 1 88 ? -14.211 -5.640 1.198 1.00 30.16 87 VAL B O 1
ATOM 704 N N . LYS A 1 89 ? -13.186 -3.830 0.596 1.00 19.76 88 LYS B N 1
ATOM 705 C CA . LYS A 1 89 ? -13.649 -3.018 1.721 1.00 26.20 88 LYS B CA 1
ATOM 706 C C . LYS A 1 89 ? -13.942 -1.612 1.281 1.00 19.27 88 LYS B C 1
ATOM 707 O O . LYS A 1 89 ? -13.394 -1.170 0.355 1.00 24.16 88 LYS B O 1
ATOM 713 N N . TYR A 1 90 ? -14.784 -0.935 2.005 1.00 25.00 89 TYR B N 1
ATOM 714 C CA . TYR A 1 90 ? -15.060 0.475 1.773 1.00 25.29 89 TYR B CA 1
ATOM 715 C C . TYR A 1 90 ? -14.321 1.387 2.740 1.00 30.12 89 TYR B C 1
ATOM 716 O O . TYR A 1 90 ? -14.085 2.555 2.408 1.00 24.02 89 TYR B O 1
ATOM 725 N N . TYR A 1 91 ? -13.948 0.881 3.910 1.00 29.03 90 TYR B N 1
ATOM 726 C CA . TYR A 1 91 ? -13.246 1.645 4.936 1.00 27.82 90 TYR B CA 1
ATOM 727 C C . TYR A 1 91 ? -12.697 0.652 5.955 1.00 34.71 90 TYR B C 1
ATOM 728 O O . TYR A 1 91 ? -12.864 -0.563 5.818 1.00 29.44 90 TYR B O 1
ATOM 737 N N . GLY A 1 92 ? -12.046 1.180 6.979 1.00 24.98 91 GLY B N 1
ATOM 738 C CA . GLY A 1 92 ? -11.521 0.333 8.039 1.00 35.25 91 GLY B CA 1
ATOM 739 C C . GLY A 1 92 ? -10.127 -0.178 7.740 1.00 31.41 91 GLY B C 1
ATOM 740 O O . GLY A 1 92 ? -9.721 -0.347 6.590 1.00 33.75 91 GLY B O 1
ATOM 741 N N . ARG A 1 93 ? -9.374 -0.433 8.812 1.00 28.84 92 ARG B N 1
ATOM 742 C CA . ARG A 1 93 ? -7.996 -0.895 8.698 1.00 37.19 92 ARG B CA 1
ATOM 743 C C . ARG A 1 93 ? -7.731 -2.152 9.520 1.00 42.50 92 ARG B C 1
ATOM 744 O O . ARG A 1 93 ? -6.567 -2.538 9.679 1.00 31.92 92 ARG B O 1
ATOM 752 N N . THR A 1 94 ? -8.771 -2.800 10.042 1.00 31.97 93 THR B N 1
ATOM 753 C CA . THR A 1 94 ? -8.621 -4.001 10.852 1.00 46.77 93 THR B CA 1
ATOM 754 C C . THR A 1 94 ? -8.951 -5.279 10.093 1.00 29.23 93 THR B C 1
ATOM 755 O O . THR A 1 94 ? -8.911 -6.362 10.685 1.00 33.82 93 THR B O 1
ATOM 759 N N . THR A 1 95 ? -9.276 -5.185 8.805 1.00 45.77 94 THR B N 1
ATOM 760 C CA . THR A 1 95 ? -9.586 -6.348 7.988 1.00 29.27 94 THR B CA 1
ATOM 761 C C . THR A 1 95 ? -8.727 -6.334 6.732 1.00 31.15 94 THR B C 1
ATOM 762 O O . THR A 1 95 ? -8.330 -5.273 6.241 1.00 37.15 94 THR B O 1
ATOM 766 N N . ARG A 1 96 ? -8.445 -7.527 6.216 1.00 30.37 95 ARG B N 1
ATOM 767 C CA . ARG A 1 96 ? -7.681 -7.677 4.987 1.00 33.92 95 ARG B CA 1
ATOM 768 C C . ARG A 1 96 ? -8.614 -7.619 3.785 1.00 41.28 95 ARG B C 1
ATOM 769 O O . ARG A 1 96 ? -9.699 -8.207 3.796 1.00 37.16 95 ARG B O 1
ATOM 777 N N . ALA A 1 97 ? -8.182 -6.907 2.746 1.00 27.06 96 ALA B N 1
ATOM 778 C CA . ALA A 1 97 ? -8.976 -6.774 1.534 1.00 40.83 96 ALA B CA 1
ATOM 779 C C . ALA A 1 97 ? -8.046 -6.623 0.340 1.00 27.68 96 ALA B C 1
ATOM 780 O O . ALA A 1 97 ? -6.968 -6.033 0.444 1.00 32.39 96 ALA B O 1
ATOM 782 N N . ASP A 1 98 ? -8.477 -7.168 -0.798 1.00 22.42 97 ASP B N 1
ATOM 783 C CA . ASP A 1 98 ? -7.696 -7.039 -2.023 1.00 26.07 97 ASP B CA 1
ATOM 784 C C . ASP A 1 98 ? -7.834 -5.657 -2.647 1.00 31.20 97 ASP B C 1
ATOM 785 O O . ASP A 1 98 ? -6.926 -5.211 -3.358 1.00 27.18 97 ASP B O 1
ATOM 790 N N . ALA A 1 99 ? -8.944 -4.967 -2.395 1.00 17.95 98 ALA B N 1
ATOM 791 C CA . ALA A 1 99 ? -9.178 -3.664 -2.996 1.00 21.88 98 ALA B CA 1
ATOM 792 C C . ALA A 1 99 ? -10.062 -2.829 -2.083 1.00 16.71 98 ALA B C 1
ATOM 793 O O . ALA A 1 99 ? -10.840 -3.362 -1.288 1.00 17.24 98 ALA B O 1
ATOM 795 N N . VAL A 1 100 ? -9.926 -1.510 -2.204 1.00 18.84 99 VAL B N 1
ATOM 796 C CA . VAL A 1 100 ? -10.823 -0.558 -1.558 1.00 16.58 99 VAL B CA 1
ATOM 797 C C . VAL A 1 100 ? -11.766 -0.012 -2.619 1.00 19.00 99 VAL B C 1
ATOM 798 O O . VAL A 1 100 ? -11.339 0.332 -3.729 1.00 15.61 99 VAL B O 1
ATOM 802 N N . VAL A 1 101 ? -13.053 0.067 -2.284 1.00 25.09 100 VAL B N 1
ATOM 803 C CA . VAL A 1 101 ? -14.095 0.335 -3.266 1.00 24.82 100 VAL B CA 1
ATOM 804 C C . VAL A 1 101 ? -14.967 1.493 -2.798 1.00 25.29 100 VAL B C 1
ATOM 805 O O . VAL A 1 101 ? -15.192 1.685 -1.599 1.00 22.02 100 VAL B O 1
ATOM 809 N N . ALA A 1 102 ? -15.436 2.285 -3.763 1.00 16.88 101 ALA B N 1
ATOM 810 C CA . ALA A 1 102 ? -16.479 3.275 -3.548 1.00 25.71 101 ALA B CA 1
ATOM 811 C C . ALA A 1 102 ? -17.463 3.196 -4.706 1.00 21.49 101 ALA B C 1
ATOM 812 O O . ALA A 1 102 ? -17.059 3.050 -5.862 1.00 20.54 101 ALA B O 1
ATOM 814 N N . ASP A 1 103 ? -18.754 3.285 -4.391 1.00 25.67 102 ASP B N 1
ATOM 815 C CA . ASP A 1 103 ? -19.819 3.191 -5.390 1.00 18.03 102 ASP B CA 1
ATOM 816 C C . ASP A 1 103 ? -20.705 4.427 -5.262 1.00 16.07 102 ASP B C 1
ATOM 817 O O . ASP A 1 103 ? -21.580 4.484 -4.393 1.00 17.07 102 ASP B O 1
ATOM 822 N N . LEU A 1 104 ? -20.480 5.411 -6.130 1.00 24.40 103 LEU B N 1
ATOM 823 C CA . LEU A 1 104 ? -21.245 6.651 -6.118 1.00 22.81 103 LEU B CA 1
ATOM 824 C C . LEU A 1 104 ? -22.420 6.636 -7.086 1.00 20.99 103 LEU B C 1
ATOM 825 O O . LEU A 1 104 ? -23.191 7.601 -7.115 1.00 27.10 103 LEU B O 1
ATOM 830 N N . SER A 1 105 ? -22.574 5.577 -7.874 1.00 20.00 104 SER B N 1
ATOM 831 C CA . SER A 1 105 ? -23.652 5.520 -8.845 1.00 23.67 104 SER B CA 1
ATOM 832 C C . SER A 1 105 ? -24.997 5.324 -8.151 1.00 19.59 104 SER B C 1
ATOM 833 O O . SER A 1 105 ? -25.079 4.959 -6.975 1.00 22.27 104 SER B O 1
ATOM 836 N N . ALA A 1 106 ? -26.065 5.577 -8.904 1.00 24.24 105 ALA B N 1
ATOM 837 C CA . ALA A 1 106 ? -27.433 5.344 -8.446 1.00 23.94 105 ALA B CA 1
ATOM 838 C C . ALA A 1 106 ? -27.855 3.984 -8.991 1.00 25.50 105 ALA B C 1
ATOM 839 O O . ALA A 1 106 ? -28.457 3.880 -10.060 1.00 26.12 105 ALA B O 1
ATOM 841 N N . ARG A 1 107 ? -27.531 2.932 -8.242 1.00 20.06 106 ARG B N 1
ATOM 842 C CA . ARG A 1 107 ? -27.705 1.573 -8.737 1.00 30.75 106 ARG B CA 1
ATOM 843 C C . ARG A 1 107 ? -29.180 1.239 -8.920 1.00 22.06 106 ARG B C 1
ATOM 844 O O . ARG A 1 107 ? -30.006 1.512 -8.042 1.00 30.59 106 ARG B O 1
ATOM 852 N N . ASN A 1 108 ? -29.504 0.650 -10.071 1.00 29.80 107 ASN B N 1
ATOM 853 C CA . ASN A 1 108 ? -30.831 0.118 -10.377 1.00 24.22 107 ASN B CA 1
ATOM 854 C C . ASN A 1 108 ? -31.924 1.180 -10.321 1.00 20.39 107 ASN B C 1
ATOM 855 O O . ASN A 1 108 ? -33.098 0.855 -10.115 1.00 27.67 107 ASN B O 1
ATOM 860 N N . LYS A 1 109 ? -31.569 2.450 -10.502 1.00 23.86 108 LYS B N 1
ATOM 861 C CA . LYS A 1 109 ? -32.555 3.518 -10.576 1.00 24.49 108 LYS B CA 1
ATOM 862 C C . LYS A 1 109 ? -32.123 4.528 -11.628 1.00 25.28 108 LYS B C 1
ATOM 863 O O . LYS A 1 109 ? -30.930 4.714 -11.884 1.00 23.03 108 LYS B O 1
ATOM 869 N N . LEU A 1 110 ? -33.112 5.174 -12.240 1.00 21.85 109 LEU B N 1
ATOM 870 C CA . LEU A 1 110 ? -32.888 6.070 -13.365 1.00 14.77 109 LEU B CA 1
ATOM 871 C C . LEU A 1 110 ? -33.257 7.518 -13.083 1.00 14.37 109 LEU B C 1
ATOM 872 O O . LEU A 1 110 ? -32.599 8.419 -13.610 1.00 18.02 109 LEU B O 1
ATOM 877 N N . PHE A 1 111 ? -34.281 7.768 -12.269 1.00 22.04 110 PHE B N 1
ATOM 878 C CA . PHE A 1 111 ? -34.704 9.120 -11.939 1.00 19.40 110 PHE B CA 1
ATOM 879 C C . PHE A 1 111 ? -34.820 9.267 -10.428 1.00 26.13 110 PHE B C 1
ATOM 880 O O . PHE A 1 111 ? -34.962 8.286 -9.693 1.00 17.35 110 PHE B O 1
ATOM 888 N N . LYS A 1 112 ? -34.767 10.520 -9.977 1.00 26.49 111 LYS B N 1
ATOM 889 C CA . LYS A 1 112 ? -34.720 10.856 -8.559 1.00 29.11 111 LYS B CA 1
ATOM 890 C C . LYS A 1 112 ? -36.106 10.889 -7.922 1.00 18.87 1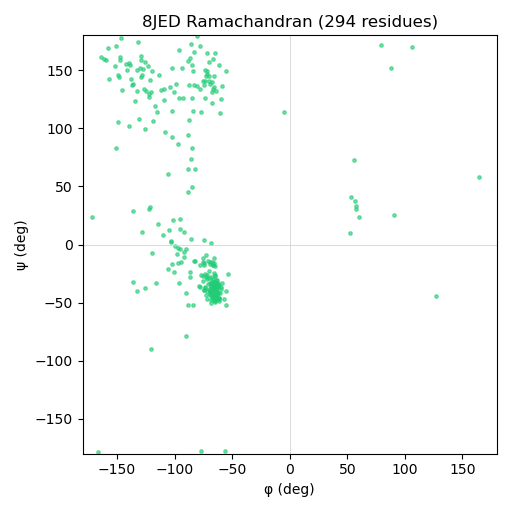11 LYS B C 1
ATOM 891 O O . LYS A 1 112 ? -36.335 10.240 -6.897 1.00 26.53 111 LYS B O 1
ATOM 897 N N . ARG A 1 113 ? -37.037 11.636 -8.511 1.00 20.81 112 ARG B N 1
ATOM 898 C CA . ARG A 1 113 ? -38.388 11.761 -7.986 1.00 15.88 112 ARG B CA 1
ATOM 899 C C . ARG A 1 113 ? -39.400 11.511 -9.093 1.00 16.90 112 ARG B C 1
ATOM 900 O O . ARG A 1 113 ? -39.130 11.756 -10.272 1.00 22.20 112 ARG B O 1
ATOM 908 N N . GLU A 1 114 ? -40.572 11.019 -8.697 1.00 16.75 113 GLU B N 1
ATOM 909 C CA . GLU A 1 114 ? -41.693 10.933 -9.623 1.00 16.20 113 GLU B CA 1
ATOM 910 C C . GLU A 1 114 ? -42.105 12.334 -10.053 1.00 21.29 113 GLU B C 1
ATOM 911 O O . GLU A 1 114 ? -42.256 13.233 -9.220 1.00 24.03 113 GLU B O 1
ATOM 917 N N . ARG A 1 115 ? -42.283 12.523 -11.358 1.00 20.02 114 ARG B N 1
ATOM 918 C CA . ARG A 1 115 ? -42.600 13.838 -11.894 1.00 19.51 114 ARG B CA 1
ATOM 919 C C . ARG A 1 115 ? -43.475 13.676 -13.126 1.00 17.87 114 ARG B C 1
ATOM 920 O O . ARG A 1 115 ? -43.310 12.725 -13.894 1.00 17.68 114 ARG B O 1
ATOM 928 N N . ASP A 1 116 ? -44.410 14.605 -13.304 1.00 20.71 115 ASP B N 1
ATOM 929 C CA . ASP A 1 116 ? -45.285 14.590 -14.464 1.00 22.49 115 ASP B CA 1
ATOM 930 C C . ASP A 1 116 ? -44.570 15.196 -15.671 1.00 24.86 115 ASP B C 1
ATOM 931 O O . ASP A 1 116 ? -43.417 15.631 -15.596 1.00 23.71 115 ASP B O 1
ATOM 936 N N . ALA A 1 117 ? -45.272 15.228 -16.801 1.00 22.18 116 ALA B N 1
ATOM 937 C CA . ALA A 1 117 ? -44.698 15.759 -18.028 1.00 29.83 116 ALA B CA 1
ATOM 938 C C . ALA A 1 117 ? -44.434 17.255 -17.898 1.00 22.30 116 ALA B C 1
ATOM 939 O O . ALA A 1 117 ? -45.136 17.975 -17.184 1.00 33.75 116 ALA B O 1
ATOM 941 N N . ILE A 1 118 ? -43.385 17.663 -18.518 1.00 24.53 117 ILE B N 1
ATOM 942 C CA . ILE A 1 118 ? -42.957 18.989 -18.448 1.00 30.87 117 ILE B CA 1
ATOM 943 C C . ILE A 1 118 ? -42.940 19.577 -19.838 1.00 26.62 117 ILE B C 1
ATOM 944 O O . ILE A 1 118 ? -42.456 19.034 -20.782 1.00 38.95 117 ILE B O 1
ATOM 949 N N . LYS A 1 119 ? -43.545 20.726 -19.886 1.00 30.00 118 LYS B N 1
ATOM 950 C CA . LYS A 1 119 ? -43.712 21.570 -21.044 1.00 30.00 118 LYS B CA 1
ATOM 951 C C . LYS A 1 119 ? -42.759 22.729 -20.894 1.00 30.00 118 LYS B C 1
ATOM 952 O O . LYS A 1 119 ? -43.235 23.848 -20.815 1.00 30.00 118 LYS B O 1
ATOM 958 N N . SER A 1 120 ? -41.440 22.494 -20.827 1.00 30.00 119 SER B N 1
ATOM 959 C CA . SER A 1 120 ? -40.527 23.443 -20.137 1.00 30.00 119 SER B CA 1
ATOM 960 C C . SER A 1 120 ? -41.258 24.739 -19.637 1.00 30.00 119 SER B C 1
ATOM 961 O O . SER A 1 120 ? -41.800 25.592 -20.384 1.00 30.00 119 SER B O 1
ATOM 964 N N . ASN A 1 121 ? -41.284 24.839 -18.336 1.00 30.00 120 ASN B N 1
ATOM 965 C CA . ASN A 1 121 ? -42.334 25.574 -17.730 1.00 30.00 120 ASN B CA 1
ATOM 966 C C . ASN A 1 121 ? -41.882 26.742 -16.866 1.00 30.00 120 ASN B C 1
ATOM 967 O O . ASN A 1 121 ? -42.533 27.086 -15.876 1.00 30.00 120 ASN B O 1
ATOM 972 N N . ASN A 1 122 ? -40.758 27.327 -17.282 1.00 30.00 121 ASN B N 1
ATOM 973 C CA . ASN A 1 122 ? -40.300 28.684 -16.912 1.00 30.00 121 ASN B CA 1
ATOM 974 C C . ASN A 1 122 ? -39.088 28.955 -17.797 1.00 30.00 121 ASN B C 1
ATOM 975 O O . ASN A 1 122 ? -38.213 29.780 -17.512 1.00 30.00 121 ASN B O 1
ATOM 980 N N . HIS A 1 123 ? -39.106 28.227 -18.902 1.00 30.00 122 HIS B N 1
ATOM 981 C CA . HIS A 1 123 ? -38.015 27.555 -19.534 1.00 30.00 122 HIS B CA 1
ATOM 982 C C . HIS A 1 123 ? -37.201 26.625 -18.642 1.00 30.00 122 HIS B C 1
ATOM 983 O O . HIS A 1 123 ? -36.157 26.077 -19.052 1.00 30.00 122 HIS B O 1
ATOM 990 N N . LEU A 1 124 ? -37.755 26.416 -17.438 1.00 30.00 123 LEU B N 1
ATOM 991 C CA . LEU A 1 124 ? -37.100 25.853 -16.248 1.00 30.00 123 LEU B CA 1
ATOM 992 C C . LEU A 1 124 ? -36.500 24.482 -16.561 1.00 30.00 123 LEU B C 1
ATOM 993 O O . LEU A 1 124 ? -36.516 24.066 -17.686 1.00 30.00 123 LEU B O 1
ATOM 998 N N . THR A 1 125 ? -35.907 23.791 -15.617 1.00 30.00 124 THR B N 1
ATOM 999 C CA . THR A 1 125 ? -35.123 22.695 -16.094 1.00 30.00 124 THR B CA 1
ATOM 1000 C C . THR A 1 125 ? -34.126 22.096 -15.084 1.00 30.00 124 THR B C 1
ATOM 1001 O O . THR A 1 125 ? -32.937 22.090 -15.379 1.00 30.00 124 THR B O 1
ATOM 1005 N N . GLU A 1 126 ? -34.608 21.611 -13.917 1.00 45.87 125 GLU B N 1
ATOM 1006 C CA . GLU A 1 126 ? -33.808 20.766 -13.044 1.00 36.11 125 GLU B CA 1
ATOM 1007 C C . GLU A 1 126 ? -33.794 19.335 -13.504 1.00 34.82 125 GLU B C 1
ATOM 1008 O O . GLU A 1 126 ? -34.781 18.768 -13.859 1.00 25.57 125 GLU B O 1
ATOM 1014 N N . ASN A 1 127 ? -32.616 18.775 -13.461 1.00 29.08 126 ASN B N 1
ATOM 1015 C CA . ASN A 1 127 ? -32.376 17.433 -13.984 1.00 24.17 126 ASN B CA 1
ATOM 1016 C C . ASN A 1 127 ? -32.907 16.399 -12.999 1.00 21.11 126 ASN B C 1
ATOM 1017 O O . ASN A 1 127 ? -32.397 16.275 -11.880 1.00 18.96 126 ASN B O 1
ATOM 1022 N N . ASN A 1 128 ? -33.933 15.657 -13.411 1.00 22.17 127 ASN B N 1
ATOM 1023 C CA . ASN A 1 128 ? -34.520 14.610 -12.585 1.00 20.97 127 ASN B CA 1
ATOM 1024 C C . ASN A 1 128 ? -33.894 13.244 -12.828 1.00 18.14 127 ASN B C 1
ATOM 1025 O O . ASN A 1 128 ? -34.215 12.294 -12.106 1.00 22.65 127 ASN B O 1
ATOM 1030 N N . LEU A 1 129 ? -33.010 13.122 -13.812 1.00 18.49 128 LEU B N 1
ATOM 1031 C CA . LEU A 1 129 ? -32.414 11.848 -14.180 1.00 14.79 128 LEU B CA 1
ATOM 1032 C C . LEU A 1 129 ? -30.998 11.737 -13.630 1.00 15.15 128 LEU B C 1
ATOM 1033 O O . LEU A 1 129 ? -30.302 12.738 -13.446 1.00 15.33 128 LEU B O 1
ATOM 1038 N N . TYR A 1 130 ? -30.574 10.500 -13.376 1.00 13.47 129 TYR B N 1
ATOM 1039 C CA . TYR A 1 130 ? -29.205 10.247 -12.944 1.00 19.99 129 TYR B CA 1
ATOM 1040 C C . TYR A 1 130 ? -28.280 10.140 -14.150 1.00 16.49 129 TYR B C 1
ATOM 1041 O O . TYR A 1 130 ? -27.509 9.182 -14.269 1.00 22.13 129 TYR B O 1
ATOM 1050 N N . ILE A 1 131 ? -28.361 11.116 -15.052 1.00 11.40 130 ILE B N 1
ATOM 1051 C CA . ILE A 1 131 ? -27.548 11.161 -16.261 1.00 12.97 130 ILE B CA 1
ATOM 1052 C C . ILE A 1 131 ? -26.969 12.562 -16.388 1.00 11.11 130 ILE B C 1
ATOM 1053 O O . ILE A 1 131 ? -27.701 13.550 -16.264 1.00 18.22 130 ILE B O 1
ATOM 1058 N N . SER A 1 132 ? -25.661 12.643 -16.641 1.00 18.15 131 SER B N 1
ATOM 1059 C CA . SER A 1 132 ? -24.975 13.919 -16.862 1.00 25.80 131 SER B CA 1
ATOM 1060 C C . SER A 1 132 ? -25.243 14.901 -15.724 1.00 30.42 131 SER B C 1
ATOM 1061 O O . SER A 1 132 ? -25.461 16.095 -15.939 1.00 16.16 131 SER B O 1
ATOM 1064 N N . ASP A 1 133 ? -25.232 14.389 -14.497 1.00 21.32 132 ASP B N 1
ATOM 1065 C CA . ASP A 1 133 ? -25.479 15.186 -13.300 1.00 20.87 132 ASP B CA 1
ATOM 1066 C C . ASP A 1 133 ? -24.155 15.325 -12.556 1.00 20.33 132 ASP B C 1
ATOM 1067 O O . ASP A 1 133 ? -23.762 14.434 -11.798 1.00 16.33 132 ASP B O 1
ATOM 1072 N N . TYR A 1 134 ? -23.469 16.450 -12.773 1.00 21.19 133 TYR B N 1
ATOM 1073 C CA . TYR A 1 134 ? -22.189 16.677 -12.114 1.00 28.96 133 TYR B CA 1
ATOM 1074 C C . TYR A 1 134 ? -22.335 16.829 -10.605 1.00 20.04 133 TYR B C 1
ATOM 1075 O O . TYR A 1 134 ? -21.340 16.703 -9.884 1.00 22.30 133 TYR B O 1
ATOM 1084 N N . LYS A 1 135 ? -23.547 17.095 -10.114 1.00 17.56 134 LYS B N 1
ATOM 1085 C CA . LYS A 1 135 ? -23.781 17.188 -8.679 1.00 15.63 134 LYS B CA 1
ATOM 1086 C C . LYS A 1 135 ? -23.667 15.844 -7.973 1.00 21.35 134 LYS B C 1
ATOM 1087 O O . LYS A 1 135 ? -23.573 15.818 -6.741 1.00 30.65 134 LYS B O 1
ATOM 1093 N N . MET A 1 136 ? -23.675 14.735 -8.716 1.00 14.96 135 MET B N 1
ATOM 1094 C CA . MET A 1 136 ? -23.563 13.414 -8.111 1.00 15.60 135 MET B CA 1
ATOM 1095 C C . MET A 1 136 ? -22.152 13.098 -7.638 1.00 15.14 135 MET B C 1
ATOM 1096 O O . MET A 1 136 ? -21.974 12.157 -6.858 1.00 19.59 135 MET B O 1
ATOM 1101 N N . LEU A 1 137 ? -21.149 13.851 -8.091 1.00 12.88 136 LEU B N 1
ATOM 1102 C CA . LEU A 1 137 ? -19.761 13.592 -7.712 1.00 21.51 136 LEU B CA 1
ATOM 1103 C C . LEU A 1 137 ? -19.479 14.290 -6.385 1.00 19.81 136 LEU B C 1
ATOM 1104 O O . LEU A 1 137 ? -18.944 15.399 -6.321 1.00 23.83 136 LEU B O 1
ATOM 1109 N N . THR A 1 138 ? -19.851 13.615 -5.304 1.00 15.28 137 THR B N 1
ATOM 1110 C CA . THR A 1 138 ? -19.639 14.134 -3.963 1.00 21.11 137 THR B CA 1
ATOM 1111 C C . THR A 1 138 ? -18.235 13.784 -3.470 1.00 20.45 137 THR B C 1
ATOM 1112 O O . THR A 1 138 ? -17.493 13.027 -4.099 1.00 16.13 137 THR B O 1
ATOM 1116 N N . PHE A 1 139 ? -17.876 14.352 -2.316 1.00 22.25 138 PHE B N 1
ATOM 1117 C CA . PHE A 1 139 ? -16.510 14.236 -1.817 1.00 14.62 138 PHE B CA 1
ATOM 1118 C C . PHE A 1 139 ? -16.157 12.820 -1.378 1.00 16.85 138 PHE B C 1
ATOM 1119 O O . PHE A 1 139 ? -14.969 12.506 -1.246 1.00 21.17 138 PHE B O 1
ATOM 1127 N N . ASP A 1 140 ? -17.149 11.951 -1.168 1.00 17.25 139 ASP B N 1
ATOM 1128 C CA . ASP A 1 140 ? -16.852 10.569 -0.804 1.00 17.52 139 ASP B CA 1
ATOM 1129 C C . ASP A 1 140 ? -16.205 9.783 -1.939 1.00 28.67 139 ASP B C 1
ATOM 1130 O O . ASP A 1 140 ? -15.918 8.594 -1.758 1.00 17.25 139 ASP B O 1
ATOM 1135 N N . VAL A 1 141 ? -15.963 10.413 -3.092 1.00 17.69 140 VAL B N 1
ATOM 1136 C CA . VAL A 1 141 ? -15.178 9.787 -4.147 1.00 20.95 140 VAL B CA 1
ATOM 1137 C C . VAL A 1 141 ? -13.738 9.566 -3.700 1.00 24.59 140 VAL B C 1
ATOM 1138 O O . VAL A 1 141 ? -13.020 8.759 -4.301 1.00 13.99 140 VAL B O 1
ATOM 1142 N N . PHE A 1 142 ? -13.298 10.259 -2.650 1.00 15.91 141 PHE B N 1
ATOM 1143 C CA . PHE A 1 142 ? -11.961 10.094 -2.096 1.00 18.65 141 PHE B CA 1
ATOM 1144 C C . PHE A 1 142 ? -11.944 9.280 -0.809 1.00 20.86 141 PHE B C 1
ATOM 1145 O O . PHE A 1 142 ? -10.874 9.119 -0.212 1.00 19.96 141 PHE B O 1
ATOM 1153 N N . ARG A 1 143 ? -13.093 8.774 -0.362 1.00 18.18 142 ARG B N 1
ATOM 1154 C CA . ARG A 1 143 ? -13.118 7.984 0.868 1.00 24.60 142 ARG B CA 1
ATOM 1155 C C . ARG A 1 143 ? -12.234 6.740 0.822 1.00 23.76 142 ARG B C 1
ATOM 1156 O O . ARG A 1 143 ? -11.653 6.401 1.869 1.00 28.63 142 ARG B O 1
ATOM 1164 N N . PRO A 1 144 ? -12.091 6.019 -0.300 1.00 21.20 143 PRO B N 1
ATOM 1165 C CA . PRO A 1 144 ? -11.156 4.879 -0.310 1.00 21.05 143 PRO B CA 1
ATOM 1166 C C . PRO A 1 144 ? -9.744 5.220 0.137 1.00 30.36 143 PRO B C 1
ATOM 1167 O O . PRO A 1 144 ? -9.026 4.334 0.618 1.00 26.00 143 PRO B O 1
ATOM 1171 N N . LEU A 1 145 ? -9.323 6.478 0.001 1.00 26.51 144 LEU B N 1
ATOM 1172 C CA . LEU A 1 145 ? -7.959 6.857 0.343 1.00 26.24 144 LEU B CA 1
ATOM 1173 C C . LEU A 1 145 ? -7.737 7.005 1.842 1.00 22.78 144 LEU B C 1
ATOM 1174 O O . LEU A 1 145 ? -6.584 6.989 2.285 1.00 25.64 144 LEU B O 1
ATOM 1179 N N . PHE A 1 146 ? -8.806 7.147 2.630 1.00 22.85 145 PHE B N 1
ATOM 1180 C CA . PHE A 1 146 ? -8.643 7.364 4.065 1.00 21.22 145 PHE B CA 1
ATOM 1181 C C . PHE A 1 146 ? -8.078 6.129 4.758 1.00 28.03 145 PHE B C 1
ATOM 1182 O O . PHE A 1 146 ? -7.292 6.248 5.705 1.00 23.24 145 PHE B O 1
ATOM 1190 N N . ASP A 1 147 ? -8.464 4.936 4.303 1.00 20.56 146 ASP B N 1
ATOM 1191 C CA . ASP A 1 147 ? -8.014 3.686 4.905 1.00 28.50 146 ASP B CA 1
ATOM 1192 C C . ASP A 1 147 ? -7.301 2.798 3.890 1.00 25.39 146 ASP B C 1
ATOM 1193 O O . ASP A 1 147 ? -7.348 1.570 3.987 1.00 28.28 146 ASP B O 1
ATOM 1198 N N . PHE A 1 148 ? -6.637 3.406 2.911 1.00 26.38 147 PHE B N 1
ATOM 1199 C CA . PHE A 1 148 ? -5.869 2.657 1.925 1.00 25.82 147 PHE B CA 1
ATOM 1200 C C . PHE A 1 148 ? -4.483 2.365 2.487 1.00 29.56 147 PHE B C 1
ATOM 1201 O O . PHE A 1 148 ? -3.696 3.289 2.721 1.00 29.69 147 PHE B O 1
ATOM 1209 N N . VAL A 1 149 ? -4.183 1.086 2.705 1.00 21.29 148 VAL B N 1
ATOM 1210 C CA . VAL A 1 149 ? -2.900 0.691 3.275 1.00 33.52 148 VAL B CA 1
ATOM 1211 C C . VAL A 1 149 ? -2.172 -0.232 2.305 1.00 29.33 148 VAL B C 1
ATOM 1212 O O . VAL A 1 149 ? -1.412 0.230 1.448 1.00 28.81 148 VAL B O 1
ATOM 1216 N N . ASN A 1 150 ? -2.403 -1.539 2.422 1.00 27.99 149 ASN B N 1
ATOM 1217 C CA . ASN A 1 150 ? -1.679 -2.527 1.631 1.00 23.11 149 ASN B CA 1
ATOM 1218 C C . ASN A 1 150 ? -2.517 -3.118 0.505 1.00 23.27 149 ASN B C 1
ATOM 1219 O O . ASN A 1 150 ? -2.113 -4.121 -0.092 1.00 23.58 149 ASN B O 1
ATOM 1224 N N . GLU A 1 151 ? -3.666 -2.523 0.196 1.00 23.42 150 GLU B N 1
ATOM 1225 C CA . GLU A 1 151 ? -4.521 -3.059 -0.850 1.00 28.84 150 GLU B CA 1
ATOM 1226 C C . GLU A 1 151 ? -3.885 -2.855 -2.224 1.00 23.06 150 GLU B C 1
ATOM 1227 O O . GLU A 1 151 ? -3.044 -1.976 -2.429 1.00 20.07 150 GLU B O 1
ATOM 1233 N N . LYS A 1 152 ? -4.302 -3.691 -3.174 1.00 27.99 151 LYS B N 1
ATOM 1234 C CA . LYS A 1 152 ? -3.732 -3.659 -4.515 1.00 28.33 151 LYS B CA 1
ATOM 1235 C C . LYS A 1 152 ? -4.483 -2.720 -5.451 1.00 22.23 151 LYS B C 1
ATOM 1236 O O . LYS A 1 152 ? -3.856 -1.993 -6.228 1.00 33.15 151 LYS B O 1
ATOM 1242 N N . TYR A 1 153 ? -5.812 -2.714 -5.395 1.00 20.29 152 TYR B N 1
ATOM 1243 C CA . TYR A 1 153 ? -6.623 -1.939 -6.319 1.00 25.32 152 TYR B CA 1
ATOM 1244 C C . TYR A 1 153 ? -7.466 -0.913 -5.574 1.00 19.17 152 TYR B C 1
ATOM 1245 O O . TYR A 1 153 ? -7.867 -1.125 -4.426 1.00 25.81 152 TYR B O 1
ATOM 1254 N N . CYS A 1 154 ? -7.725 0.206 -6.245 1.00 22.20 153 CYS B N 1
ATOM 1255 C CA . CYS A 1 154 ? -8.710 1.191 -5.812 1.00 30.44 153 CYS B CA 1
ATOM 1256 C C . CYS A 1 154 ? -9.761 1.284 -6.909 1.00 19.85 153 CYS B C 1
ATOM 1257 O O . CYS A 1 154 ? -9.499 1.844 -7.979 1.00 21.25 153 CYS B O 1
ATOM 1260 N N . ILE A 1 155 ? -10.941 0.728 -6.651 1.00 18.13 154 ILE B N 1
ATOM 1261 C CA . ILE A 1 155 ? -12.011 0.639 -7.637 1.00 14.64 154 ILE B CA 1
ATOM 1262 C C . ILE A 1 155 ? -13.117 1.600 -7.227 1.00 21.97 154 ILE B C 1
ATOM 1263 O O . ILE A 1 155 ? -13.629 1.526 -6.104 1.00 15.18 154 ILE B O 1
ATOM 1268 N N . ILE A 1 156 ? -13.484 2.501 -8.134 1.00 12.11 155 ILE B N 1
ATOM 1269 C CA . ILE A 1 156 ? -14.514 3.500 -7.881 1.00 19.98 155 ILE B CA 1
ATOM 1270 C C . ILE A 1 156 ? -15.441 3.543 -9.084 1.00 14.64 155 ILE B C 1
ATOM 1271 O O . ILE A 1 156 ? -14.986 3.763 -10.213 1.00 19.10 155 ILE B O 1
ATOM 1276 N N . LYS A 1 157 ? -16.734 3.334 -8.850 1.00 14.07 156 LYS B N 1
ATOM 1277 C CA . LYS A 1 157 ? -17.738 3.498 -9.893 1.00 23.33 156 LYS B CA 1
ATOM 1278 C C . LYS A 1 157 ? -18.175 4.957 -9.905 1.00 15.10 156 LYS B C 1
ATOM 1279 O O . LYS A 1 157 ? -18.881 5.410 -8.999 1.00 15.57 156 LYS B O 1
ATOM 1285 N N . LEU A 1 158 ? -17.743 5.692 -10.922 1.00 12.94 157 LEU B N 1
ATOM 1286 C CA . LEU A 1 158 ? -18.109 7.094 -11.037 1.00 17.42 157 LEU B CA 1
ATOM 1287 C C . LEU A 1 158 ? -19.569 7.220 -11.466 1.00 14.91 157 LEU B C 1
ATOM 1288 O O . LEU A 1 158 ? -20.043 6.442 -12.300 1.00 15.65 157 LEU B O 1
ATOM 1293 N N . PRO A 1 159 ? -20.309 8.185 -10.913 1.00 15.72 158 PRO B N 1
ATOM 1294 C CA . PRO A 1 159 ? -21.720 8.339 -11.286 1.00 20.81 158 PRO B CA 1
ATOM 1295 C C . PRO A 1 159 ? -21.940 9.119 -12.570 1.00 27.92 158 PRO B C 1
ATOM 1296 O O . PRO A 1 159 ? -23.056 9.087 -13.107 1.00 17.60 158 PRO B O 1
ATOM 1300 N N . THR A 1 160 ? -20.924 9.813 -13.077 1.00 20.10 159 THR B N 1
ATOM 1301 C CA . THR A 1 160 ? -21.085 10.644 -14.261 1.00 20.57 159 THR B CA 1
ATOM 1302 C C . THR A 1 160 ? -19.722 10.891 -14.889 1.00 20.17 159 THR B C 1
ATOM 1303 O O . THR A 1 160 ? -18.682 10.756 -14.240 1.00 19.43 159 THR B O 1
ATOM 1307 N N . LEU A 1 161 ? -19.749 11.249 -16.173 1.00 14.76 160 LEU B N 1
ATOM 1308 C CA . LEU A 1 161 ? -18.569 11.698 -16.901 1.00 17.82 160 LEU B CA 1
ATOM 1309 C C . LEU A 1 161 ? -18.692 13.156 -17.325 1.00 15.06 160 LEU B C 1
ATOM 1310 O O . LEU A 1 161 ? -17.957 13.611 -18.208 1.00 21.36 160 LEU B O 1
ATOM 1315 N N . PHE A 1 162 ? -19.606 13.896 -16.706 1.00 19.48 161 PHE B N 1
ATOM 1316 C CA . PHE A 1 162 ? -19.9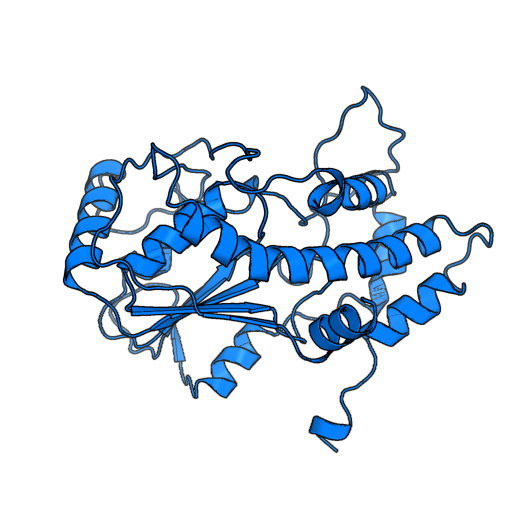61 15.246 -17.119 1.00 25.99 161 PHE B CA 1
ATOM 1317 C C . PHE A 1 162 ? -19.497 16.246 -16.068 1.00 18.54 161 PHE B C 1
ATOM 1318 O O . PHE A 1 162 ? -19.723 16.045 -14.870 1.00 13.44 161 PHE B O 1
ATOM 1326 N N . GLY A 1 163 ? -18.854 17.312 -16.519 1.00 11.97 162 GLY B N 1
ATOM 1327 C CA . GLY A 1 163 ? -18.421 18.387 -15.648 1.00 21.32 162 GLY B CA 1
ATOM 1328 C C . GLY A 1 163 ? -16.918 18.373 -15.423 1.00 13.85 162 GLY B C 1
ATOM 1329 O O . GLY A 1 163 ? -16.202 17.439 -15.785 1.00 17.30 162 GLY B O 1
ATOM 1330 N N . ARG A 1 164 ? -16.449 19.457 -14.799 1.00 24.21 163 ARG B N 1
ATOM 1331 C CA . ARG A 1 164 ? -15.027 19.590 -14.507 1.00 18.12 163 ARG B CA 1
ATOM 1332 C C . ARG A 1 164 ? -14.603 18.709 -13.338 1.00 17.14 163 ARG B C 1
ATOM 1333 O O . ARG A 1 164 ? -13.464 18.226 -13.310 1.00 22.55 163 ARG B O 1
ATOM 1341 N N . GLY A 1 165 ? -15.504 18.473 -12.382 1.00 20.00 164 GLY B N 1
ATOM 1342 C CA . GLY A 1 165 ? -15.117 17.783 -11.160 1.00 14.85 164 GLY B CA 1
ATOM 1343 C C . GLY A 1 165 ? -14.580 16.384 -11.399 1.00 18.55 164 GLY B C 1
ATOM 1344 O O . GLY A 1 165 ? -13.599 15.973 -10.776 1.00 12.17 164 GLY B O 1
ATOM 1345 N N . VAL A 1 166 ? -15.215 15.633 -12.302 1.00 18.80 165 VAL B N 1
ATOM 1346 C CA . VAL A 1 166 ? -14.794 14.253 -12.527 1.00 17.61 165 VAL B CA 1
ATOM 1347 C C . VAL A 1 166 ? -13.428 14.204 -13.203 1.00 10.80 165 VAL B C 1
ATOM 1348 O O . VAL A 1 166 ? -12.628 13.298 -12.936 1.00 13.79 165 VAL B O 1
ATOM 1352 N N . ILE A 1 167 ? -13.125 15.175 -14.067 1.00 12.77 166 ILE B N 1
ATOM 1353 C CA . ILE A 1 167 ? -11.819 15.201 -14.715 1.00 11.87 166 ILE B CA 1
ATOM 1354 C C . ILE A 1 167 ? -10.737 15.594 -13.717 1.00 22.91 166 ILE B C 1
ATOM 1355 O O . ILE A 1 167 ? -9.634 15.032 -13.723 1.00 11.78 166 ILE B O 1
ATOM 1360 N N . ASP A 1 168 ? -11.033 16.558 -12.841 1.00 18.78 167 ASP B N 1
ATOM 1361 C CA . ASP A 1 168 ? -10.074 16.938 -11.808 1.00 19.06 167 ASP B CA 1
ATOM 1362 C C . ASP A 1 168 ? -9.810 15.784 -10.850 1.00 12.13 167 ASP B C 1
ATOM 1363 O O . ASP A 1 168 ? -8.677 15.595 -10.391 1.00 20.00 167 ASP B O 1
ATOM 1368 N N . THR A 1 169 ? -10.845 15.001 -10.538 1.00 13.96 168 THR B N 1
ATOM 1369 C CA . THR A 1 169 ? -10.668 13.864 -9.640 1.00 10.76 168 THR B CA 1
ATOM 1370 C C . THR A 1 169 ? -9.783 12.796 -10.270 1.00 25.24 168 THR B C 1
ATOM 1371 O O . THR A 1 169 ? -8.925 12.215 -9.594 1.00 20.43 168 THR B O 1
ATOM 1375 N N . MET A 1 170 ? -9.970 12.526 -11.565 1.00 13.84 169 MET B N 1
ATOM 1376 C CA . MET A 1 170 ? -9.142 11.530 -12.236 1.00 12.99 169 MET B CA 1
ATOM 1377 C C . MET A 1 170 ? -7.701 12.000 -12.380 1.00 15.30 169 MET B C 1
ATOM 1378 O O . MET A 1 170 ? -6.778 11.179 -12.340 1.00 15.12 169 MET B O 1
ATOM 1383 N N . ARG A 1 171 ? -7.486 13.307 -12.549 1.00 17.48 170 ARG B N 1
ATOM 1384 C CA . ARG A 1 171 ? -6.123 13.829 -12.587 1.00 16.10 170 ARG B CA 1
ATOM 1385 C C . ARG A 1 171 ? -5.403 13.575 -11.269 1.00 12.87 170 ARG B C 1
ATOM 1386 O O . ARG A 1 171 ? -4.202 13.283 -11.253 1.00 13.49 170 ARG B O 1
ATOM 1394 N N . ILE A 1 172 ? -6.127 13.666 -10.152 1.00 14.86 171 ILE B N 1
ATOM 1395 C CA . ILE A 1 172 ? -5.523 13.414 -8.848 1.00 21.69 171 ILE B CA 1
ATOM 1396 C C . ILE A 1 172 ? -5.142 11.945 -8.712 1.00 13.83 171 ILE B C 1
ATOM 1397 O O . ILE A 1 172 ? -4.034 11.612 -8.273 1.00 14.27 171 ILE B O 1
ATOM 1402 N N . TYR A 1 173 ? -6.053 11.043 -9.089 1.00 21.93 172 TYR B N 1
ATOM 1403 C CA . TYR A 1 173 ? -5.767 9.617 -8.978 1.00 16.22 172 TYR B CA 1
ATOM 1404 C C . TYR A 1 173 ? -4.630 9.195 -9.898 1.00 17.09 172 TYR B C 1
ATOM 1405 O O . TYR A 1 173 ? -3.928 8.220 -9.609 1.00 13.37 172 TYR B O 1
ATOM 1414 N N . CYS A 1 174 ? -4.425 9.916 -11.003 1.00 13.17 173 CYS B N 1
ATOM 1415 C CA . CYS A 1 174 ? -3.302 9.628 -11.886 1.00 22.90 173 CYS B CA 1
ATOM 1416 C C . CYS A 1 174 ? -1.965 10.059 -11.297 1.00 21.13 173 CYS B C 1
ATOM 1417 O O . CYS A 1 174 ? -0.921 9.729 -11.869 1.00 15.69 173 CYS B O 1
ATOM 1420 N N . SER A 1 175 ? -1.971 10.792 -10.183 1.00 14.54 174 SER B N 1
ATOM 1421 C CA . SER A 1 175 ? -0.756 11.053 -9.427 1.00 15.30 174 SER B CA 1
ATOM 1422 C C . SER A 1 175 ? -0.637 10.184 -8.183 1.00 16.42 174 SER B C 1
ATOM 1423 O O . SER A 1 175 ? 0.461 10.069 -7.628 1.00 16.07 174 SER B O 1
ATOM 1426 N N . LEU A 1 176 ? -1.735 9.572 -7.739 1.00 14.53 175 LEU B N 1
ATOM 1427 C CA . LEU A 1 176 ? -1.715 8.686 -6.584 1.00 21.73 175 LEU B CA 1
ATOM 1428 C C . LEU A 1 176 ? -1.537 7.223 -6.962 1.00 17.00 175 LEU B C 1
ATOM 1429 O O . LEU A 1 176 ? -1.224 6.405 -6.090 1.00 19.59 175 LEU B O 1
ATOM 1434 N N . PHE A 1 177 ? -1.731 6.877 -8.233 1.00 25.27 176 PHE B N 1
ATOM 1435 C CA . PHE A 1 177 ? -1.548 5.517 -8.714 1.00 21.05 176 PHE B CA 1
ATOM 1436 C C . PHE A 1 177 ? -0.835 5.560 -10.056 1.00 22.38 176 PHE B C 1
ATOM 1437 O O . PHE A 1 177 ? -1.091 6.448 -10.875 1.00 18.04 176 PHE B O 1
ATOM 1445 N N . LYS A 1 178 ? 0.063 4.602 -10.274 1.00 22.98 177 LYS B N 1
ATOM 1446 C CA . LYS A 1 178 ? 0.858 4.562 -11.492 1.00 18.31 177 LYS B CA 1
ATOM 1447 C C . LYS A 1 178 ? 0.200 3.764 -12.611 1.00 18.30 177 LYS B C 1
ATOM 1448 O O . LYS A 1 178 ? 0.740 3.723 -13.721 1.00 19.14 177 LYS B O 1
ATOM 1454 N N . ASN A 1 179 ? -0.946 3.137 -12.350 1.00 17.50 178 ASN B N 1
ATOM 1455 C CA . ASN A 1 179 ? -1.697 2.401 -13.368 1.00 17.43 178 ASN B CA 1
ATOM 1456 C C . ASN A 1 179 ? -3.175 2.700 -13.133 1.00 22.82 178 ASN B C 1
ATOM 1457 O O . ASN A 1 179 ? -3.789 2.134 -12.224 1.00 29.08 178 ASN B O 1
ATOM 1462 N N . VAL A 1 180 ? -3.738 3.591 -13.947 1.00 15.46 179 VAL B N 1
ATOM 1463 C CA . VAL A 1 180 ? -5.122 4.032 -13.807 1.00 14.20 179 VAL B CA 1
ATOM 1464 C C . VAL A 1 180 ? -5.844 3.795 -15.126 1.00 16.50 179 VAL B C 1
ATOM 1465 O O . VAL A 1 180 ? -5.336 4.161 -16.191 1.00 20.24 179 VAL B O 1
ATOM 1469 N N . ARG A 1 181 ? -7.029 3.193 -15.051 1.00 21.67 180 ARG B N 1
ATOM 1470 C CA . ARG A 1 181 ? -7.808 2.848 -16.230 1.00 26.19 180 ARG B CA 1
ATOM 1471 C C . ARG A 1 181 ? -9.272 3.193 -15.996 1.00 17.48 180 ARG B C 1
ATOM 1472 O O . ARG A 1 181 ? -9.810 2.944 -14.913 1.00 20.78 180 ARG B O 1
ATOM 1480 N N . LEU A 1 182 ? -9.906 3.773 -17.012 1.00 19.30 181 LEU B N 1
ATOM 1481 C CA . LEU A 1 182 ? -11.333 4.069 -16.988 1.00 19.90 181 LEU B CA 1
ATOM 1482 C C . LEU A 1 182 ? -12.077 3.007 -17.786 1.00 20.29 181 LEU B C 1
ATOM 1483 O O . LEU A 1 182 ? -11.693 2.697 -18.917 1.00 15.22 181 LEU B O 1
ATOM 1488 N N . LEU A 1 183 ? -13.140 2.458 -17.200 1.00 16.13 182 LEU B N 1
ATOM 1489 C CA . LEU A 1 183 ? -13.891 1.365 -17.802 1.00 17.36 182 LEU B CA 1
ATOM 1490 C C . LEU A 1 183 ? -15.377 1.686 -17.814 1.00 15.99 182 LEU B C 1
ATOM 1491 O O . LEU A 1 183 ? -15.896 2.305 -16.881 1.00 15.10 182 LEU B O 1
ATOM 1496 N N . LYS A 1 184 ? -16.059 1.256 -18.874 1.00 15.33 183 LYS B N 1
ATOM 1497 C CA . LYS A 1 184 ? -17.516 1.151 -18.887 1.00 15.38 183 LYS B CA 1
ATOM 1498 C C . LYS A 1 184 ? -17.862 -0.237 -19.407 1.00 14.54 183 LYS B C 1
ATOM 1499 O O . LYS A 1 184 ? -17.701 -0.515 -20.600 1.00 30.59 183 LYS B O 1
ATOM 1505 N N . CYS A 1 185 ? -18.335 -1.100 -18.513 1.00 21.90 184 CYS B N 1
ATOM 1506 C CA . CYS A 1 185 ? -18.532 -2.509 -18.807 1.00 17.17 184 CYS B CA 1
ATOM 1507 C C . CYS A 1 185 ? -19.871 -2.750 -19.499 1.00 18.42 184 CYS B C 1
ATOM 1508 O O . CYS A 1 185 ? -20.757 -1.893 -19.523 1.00 17.72 184 CYS B O 1
ATOM 1511 N N . VAL A 1 186 ? -20.009 -3.952 -20.064 1.00 21.57 185 VAL B N 1
ATOM 1512 C CA . VAL A 1 186 ? -21.248 -4.323 -20.740 1.00 25.12 185 VAL B CA 1
ATOM 1513 C C . VAL A 1 186 ? -22.386 -4.454 -19.736 1.00 32.08 185 VAL B C 1
ATOM 1514 O O . VAL A 1 186 ? -23.508 -3.996 -19.985 1.00 21.22 185 VAL B O 1
ATOM 1518 N N . SER A 1 187 ? -22.117 -5.073 -18.587 1.00 17.94 186 SER B N 1
ATOM 1519 C CA . SER A 1 187 ? -23.125 -5.281 -17.555 1.00 27.37 186 SER B CA 1
ATOM 1520 C C . SER A 1 187 ? -23.467 -4.007 -16.790 1.00 30.17 186 SER B C 1
ATOM 1521 O O . SER A 1 187 ? -24.247 -4.067 -15.833 1.00 16.20 186 SER B O 1
ATOM 1524 N N . ASP A 1 188 ? -22.901 -2.870 -17.176 1.00 20.09 187 ASP B N 1
ATOM 1525 C CA . ASP A 1 188 ? -23.291 -1.589 -16.610 1.00 26.92 187 ASP B CA 1
ATOM 1526 C C . ASP A 1 188 ? -24.453 -1.005 -17.408 1.00 22.26 187 ASP B C 1
ATOM 1527 O O . ASP A 1 188 ? -24.695 -1.371 -18.560 1.00 13.86 187 ASP B O 1
ATOM 1532 N N . SER A 1 189 ? -25.191 -0.103 -16.767 1.00 20.59 188 SER B N 1
ATOM 1533 C CA . SER A 1 189 ? -26.306 0.559 -17.430 1.00 21.18 188 SER B CA 1
ATOM 1534 C C . SER A 1 189 ? -25.786 1.464 -18.538 1.00 24.61 188 SER B C 1
ATOM 1535 O O . SER A 1 189 ? -24.978 2.365 -18.286 1.00 24.12 188 SER B O 1
ATOM 1538 N N . TRP A 1 190 ? -26.238 1.219 -19.767 1.00 20.82 189 TRP B N 1
ATOM 1539 C CA . TRP A 1 190 ? -25.949 2.101 -20.887 1.00 17.71 189 TRP B CA 1
ATOM 1540 C C . TRP A 1 190 ? -27.072 3.102 -21.128 1.00 21.00 189 TRP B C 1
ATOM 1541 O O . TRP A 1 190 ? -27.212 3.622 -22.240 1.00 18.75 189 TRP B O 1
ATOM 1552 N N . LEU A 1 191 ? -27.885 3.362 -20.103 1.00 19.12 190 LEU B N 1
ATOM 1553 C CA . LEU A 1 191 ? -28.766 4.519 -20.065 1.00 23.46 190 LEU B CA 1
ATOM 1554 C C . LEU A 1 191 ? -28.167 5.679 -19.284 1.00 13.32 190 LEU B C 1
ATOM 1555 O O . LEU A 1 191 ? -28.653 6.807 -19.407 1.00 17.42 190 LEU B O 1
ATOM 1560 N N . LYS A 1 192 ? -27.127 5.426 -18.491 1.00 25.41 191 LYS B N 1
ATOM 1561 C CA . LYS A 1 192 ? -26.492 6.434 -17.657 1.00 20.63 191 LYS B CA 1
ATOM 1562 C C . LYS A 1 192 ? -25.010 6.529 -17.996 1.00 13.51 191 LYS B C 1
ATOM 1563 O O . LYS A 1 192 ? -24.402 5.565 -18.471 1.00 21.74 191 LYS B O 1
ATOM 1569 N N . ASP A 1 193 ? -24.434 7.701 -17.744 1.00 17.37 192 ASP B N 1
ATOM 1570 C CA . ASP A 1 193 ? -23.031 7.969 -18.067 1.00 17.12 192 ASP B CA 1
ATOM 1571 C C . ASP A 1 193 ? -22.098 7.581 -16.922 1.00 25.85 192 ASP B C 1
ATOM 1572 O O . ASP A 1 193 ? -21.191 8.325 -16.556 1.00 16.62 192 ASP B O 1
ATOM 1577 N N . SER A 1 194 ? -22.314 6.402 -16.351 1.00 15.25 193 SER B N 1
ATOM 1578 C CA . SER A 1 194 ? -21.462 5.904 -15.284 1.00 23.26 193 SER B CA 1
ATOM 1579 C C . SER A 1 194 ? -20.253 5.173 -15.862 1.00 28.42 193 SER B C 1
ATOM 1580 O O . SER A 1 194 ? -20.243 4.751 -17.020 1.00 20.81 193 SER B O 1
ATOM 1583 N N . ALA A 1 195 ? -19.221 5.034 -15.032 1.00 21.95 194 ALA B N 1
ATOM 1584 C CA . ALA A 1 195 ? -17.996 4.357 -15.435 1.00 15.85 194 ALA B CA 1
ATOM 1585 C C . ALA A 1 195 ? -17.275 3.878 -14.183 1.00 15.24 194 ALA B C 1
ATOM 1586 O O . ALA A 1 195 ? -17.626 4.248 -13.060 1.00 16.80 194 ALA B O 1
ATOM 1588 N N . ILE A 1 196 ? -16.254 3.049 -14.391 1.00 11.99 195 ILE B N 1
ATOM 1589 C CA . ILE A 1 196 ? -15.477 2.456 -13.308 1.00 14.98 195 ILE B CA 1
ATOM 1590 C C . ILE A 1 196 ? -14.014 2.831 -13.491 1.00 13.61 195 ILE B C 1
ATOM 1591 O O . ILE A 1 196 ? -13.439 2.607 -14.563 1.00 17.48 195 ILE B O 1
ATOM 1596 N N . MET A 1 197 ? -13.414 3.394 -12.446 1.00 17.44 196 MET B N 1
ATOM 1597 C CA . MET A 1 197 ? -11.978 3.625 -12.413 1.00 15.54 196 MET B CA 1
ATOM 1598 C C . MET A 1 197 ? -11.300 2.481 -11.671 1.00 16.50 196 MET B C 1
ATOM 1599 O O . MET A 1 197 ? -11.669 2.163 -10.537 1.00 16.33 196 MET B O 1
ATOM 1604 N N . VAL A 1 198 ? -10.315 1.865 -12.315 1.00 14.76 197 VAL B N 1
ATOM 1605 C CA . VAL A 1 198 ? -9.491 0.832 -11.700 1.00 12.99 197 VAL B CA 1
ATOM 1606 C C . VAL A 1 198 ? -8.070 1.367 -11.614 1.00 19.38 197 VAL B C 1
ATOM 1607 O O . VAL A 1 198 ? -7.425 1.606 -12.643 1.00 18.08 197 VAL B O 1
ATOM 1611 N N . ALA A 1 199 ? -7.589 1.567 -10.3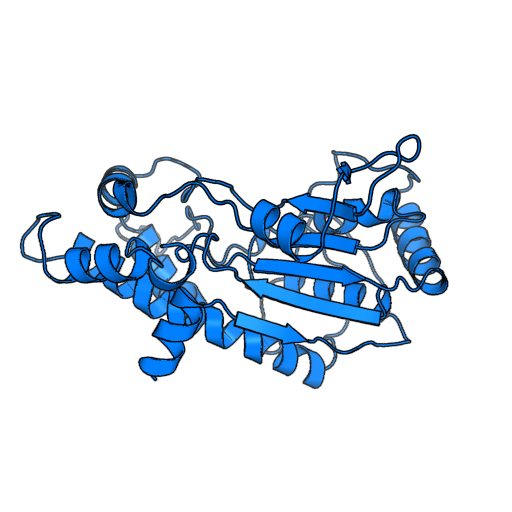92 1.00 19.26 198 ALA B N 1
ATOM 1612 C CA . ALA A 1 199 ? -6.252 2.083 -10.142 1.00 24.21 198 ALA B CA 1
ATOM 1613 C C . ALA A 1 199 ? -5.468 1.083 -9.305 1.00 17.99 198 ALA B C 1
ATOM 1614 O O . ALA A 1 199 ? -6.017 0.456 -8.395 1.00 19.01 198 ALA B O 1
ATOM 1616 N N . SER A 1 200 ? -4.183 0.936 -9.619 1.00 17.55 199 SER B N 1
ATOM 1617 C CA . SER A 1 200 ? -3.314 0.015 -8.902 1.00 25.31 199 SER B CA 1
ATOM 1618 C C . SER A 1 200 ? -1.909 0.602 -8.867 1.00 25.00 199 SER B C 1
ATOM 1619 O O . SER A 1 200 ? -1.645 1.667 -9.433 1.00 19.99 199 SER B O 1
ATOM 1622 N N . ASP A 1 201 ? -1.003 -0.112 -8.194 1.00 35.56 200 ASP B N 1
ATOM 1623 C CA . ASP A 1 201 ? 0.388 0.307 -8.020 1.00 29.94 200 ASP B CA 1
ATOM 1624 C C . ASP A 1 201 ? 0.451 1.698 -7.380 1.00 19.15 200 ASP B C 1
ATOM 1625 O O . ASP A 1 201 ? 0.771 2.706 -8.014 1.00 20.00 200 ASP B O 1
ATOM 1630 N N . VAL A 1 202 ? 0.132 1.715 -6.085 1.00 24.46 201 VAL B N 1
ATOM 1631 C CA . VAL A 1 202 ? -0.069 2.970 -5.374 1.00 25.57 201 VAL B CA 1
ATOM 1632 C C . VAL A 1 202 ? 1.255 3.707 -5.200 1.00 27.41 201 VAL B C 1
ATOM 1633 O O . VAL A 1 202 ? 2.323 3.101 -5.030 1.00 25.63 201 VAL B O 1
ATOM 1637 N N . TYR A 1 203 ? 1.186 5.036 -5.264 1.00 24.91 202 TYR B N 1
ATOM 1638 C CA . TYR A 1 203 ? 2.315 5.915 -4.967 1.00 25.67 202 TYR B CA 1
ATOM 1639 C C . TYR A 1 203 ? 2.075 6.464 -3.563 1.00 24.85 202 TYR B C 1
ATOM 1640 O O . TYR A 1 203 ? 1.408 7.483 -3.377 1.00 17.38 202 TYR B O 1
ATOM 1649 N N . LYS A 1 204 ? 2.626 5.765 -2.565 1.00 29.54 203 LYS B N 1
ATOM 1650 C CA . LYS A 1 204 ? 2.359 6.097 -1.168 1.00 32.64 203 LYS B CA 1
ATOM 1651 C C . LYS A 1 204 ? 2.772 7.520 -0.821 1.00 33.09 203 LYS B C 1
ATOM 1652 O O . LYS A 1 204 ? 2.130 8.167 0.014 1.00 26.60 203 LYS B O 1
ATOM 1658 N N . LYS A 1 205 ? 3.829 8.026 -1.455 1.00 27.99 204 LYS B N 1
ATOM 1659 C CA . LYS A 1 205 ? 4.498 9.216 -0.941 1.00 20.81 204 LYS B CA 1
ATOM 1660 C C . LYS A 1 205 ? 3.691 10.483 -1.207 1.00 35.70 204 LYS B C 1
ATOM 1661 O O . LYS A 1 205 ? 3.626 11.369 -0.348 1.00 50.97 204 LYS B O 1
ATOM 1667 N N . ASN A 1 206 ? 3.062 10.592 -2.377 1.00 27.38 205 ASN B N 1
ATOM 1668 C CA . ASN A 1 206 ? 2.165 11.717 -2.612 1.00 43.35 205 ASN B CA 1
ATOM 1669 C C . ASN A 1 206 ? 0.721 11.405 -2.238 1.00 19.24 205 ASN B C 1
ATOM 1670 O O . ASN A 1 206 ? -0.102 12.326 -2.188 1.00 21.12 205 ASN B O 1
ATOM 1675 N N . LEU A 1 207 ? 0.395 10.138 -1.972 1.00 23.68 206 LEU B N 1
ATOM 1676 C CA . LEU A 1 207 ? -0.863 9.832 -1.299 1.00 20.83 206 LEU B CA 1
ATOM 1677 C C . LEU A 1 207 ? -0.880 10.427 0.103 1.00 25.54 206 LEU B C 1
ATOM 1678 O O . LEU A 1 207 ? -1.919 10.905 0.573 1.00 20.81 206 LEU B O 1
ATOM 1683 N N . ASP A 1 208 ? 0.270 10.409 0.783 1.00 22.16 207 ASP B N 1
ATOM 1684 C CA . ASP A 1 208 ? 0.368 11.039 2.096 1.00 28.85 207 ASP B CA 1
ATOM 1685 C C . ASP A 1 208 ? 0.210 12.551 1.994 1.00 21.84 207 ASP B C 1
ATOM 1686 O O . ASP A 1 208 ? -0.413 13.174 2.861 1.00 19.49 207 ASP B O 1
ATOM 1691 N N . LEU A 1 209 ? 0.773 13.159 0.945 1.00 22.24 208 LEU B N 1
ATOM 1692 C CA . LEU A 1 209 ? 0.605 14.595 0.744 1.00 18.47 208 LEU B CA 1
ATOM 1693 C C . LEU A 1 209 ? -0.859 14.951 0.524 1.00 18.48 208 LEU B C 1
ATOM 1694 O O . LEU A 1 209 ? -1.349 15.955 1.056 1.00 16.35 208 LEU B O 1
ATOM 1699 N N . PHE A 1 210 ? -1.572 14.142 -0.262 1.00 18.89 209 PHE B N 1
ATOM 1700 C CA . PHE A 1 210 ? -2.985 14.404 -0.515 1.00 14.88 209 PHE B CA 1
ATOM 1701 C C . PHE A 1 210 ? -3.803 14.270 0.763 1.00 16.70 209 PHE B C 1
ATOM 1702 O O . PHE A 1 210 ? -4.596 15.156 1.102 1.00 19.32 209 PHE B O 1
ATOM 1710 N N . MET A 1 211 ? -3.619 13.165 1.489 1.00 15.21 210 MET B N 1
ATOM 1711 C CA . MET A 1 211 ? -4.370 12.962 2.724 1.00 22.50 210 MET B CA 1
ATOM 1712 C C . MET A 1 211 ? -4.004 13.995 3.781 1.00 22.99 210 MET B C 1
ATOM 1713 O O . MET A 1 211 ? -4.858 14.384 4.586 1.00 23.77 210 MET B O 1
ATOM 1718 N N . SER A 1 212 ? -2.749 14.451 3.798 1.00 18.22 211 SER B N 1
ATOM 1719 C CA . SER A 1 212 ? -2.368 15.515 4.722 1.00 21.71 211 SER B CA 1
ATOM 1720 C C . SER A 1 212 ? -3.137 16.796 4.428 1.00 18.22 211 SER B C 1
ATOM 1721 O O . SER A 1 212 ? -3.592 17.484 5.350 1.00 18.04 211 SER B O 1
ATOM 1724 N N . HIS A 1 213 ? -3.296 17.132 3.146 1.00 23.51 212 HIS B N 1
ATOM 1725 C CA . HIS A 1 213 ? -4.081 18.306 2.780 1.00 16.68 212 HIS B CA 1
ATOM 1726 C C . HIS A 1 213 ? -5.552 18.114 3.128 1.00 21.61 212 HIS B C 1
ATOM 1727 O O . HIS A 1 213 ? -6.208 19.041 3.618 1.00 25.68 212 HIS B O 1
ATOM 1734 N N . VAL A 1 214 ? -6.084 16.914 2.888 1.00 16.85 213 VAL B N 1
ATOM 1735 C CA . VAL A 1 214 ? -7.489 16.645 3.181 1.00 18.37 213 VAL B CA 1
ATOM 1736 C C . VAL A 1 214 ? -7.745 16.694 4.682 1.00 25.93 213 VAL B C 1
ATOM 1737 O O . VAL A 1 214 ? -8.741 17.272 5.136 1.00 20.71 213 VAL B O 1
ATOM 1741 N N . LYS A 1 215 ? -6.855 16.093 5.477 1.00 21.07 214 LYS B N 1
ATOM 1742 C CA . LYS A 1 215 ? -7.046 16.086 6.923 1.00 18.32 214 LYS B CA 1
ATOM 1743 C C . LYS A 1 215 ? -6.977 17.490 7.508 1.00 23.12 214 LYS B C 1
ATOM 1744 O O . LYS A 1 215 ? -7.668 17.787 8.489 1.00 30.61 214 LYS B O 1
ATOM 1750 N N . SER A 1 216 ? -6.159 18.367 6.922 1.00 21.57 215 SER B N 1
ATOM 1751 C CA . SER A 1 216 ? -6.052 19.729 7.436 1.00 19.50 215 SER B CA 1
ATOM 1752 C C . SER A 1 216 ? -7.287 20.551 7.090 1.00 36.72 215 SER B C 1
ATOM 1753 O O . SER A 1 216 ? -7.740 21.370 7.898 1.00 37.50 215 SER B O 1
ATOM 1756 N N . VAL A 1 217 ? -7.846 20.348 5.897 1.00 23.24 216 VAL B N 1
ATOM 1757 C CA . VAL A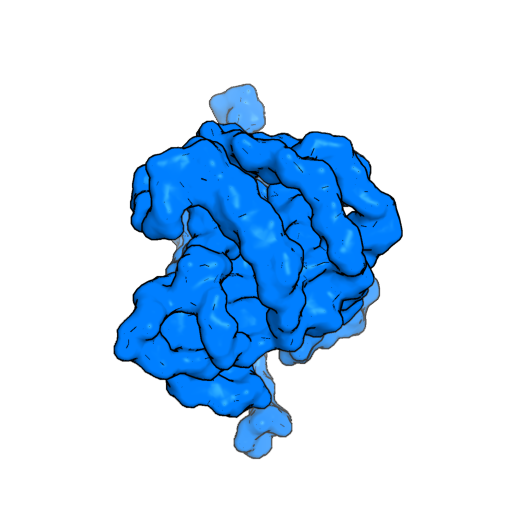 1 217 ? -9.036 21.093 5.497 1.00 33.63 216 VAL B CA 1
ATOM 1758 C C . VAL A 1 217 ? -10.256 20.603 6.267 1.00 28.11 216 VAL B C 1
ATOM 1759 O O . VAL A 1 217 ? -11.037 21.400 6.799 1.00 32.58 216 VAL B O 1
ATOM 1763 N N . THR A 1 218 ? -10.437 19.284 6.340 1.00 24.54 217 THR B N 1
ATOM 1764 C CA . THR A 1 218 ? -11.556 18.711 7.076 1.00 37.41 217 THR B CA 1
ATOM 1765 C C . THR A 1 218 ? -11.365 18.766 8.585 1.00 37.45 217 THR B C 1
ATOM 1766 O O . THR A 1 218 ? -12.327 18.513 9.320 1.00 29.38 217 THR B O 1
ATOM 1770 N N . LYS A 1 219 ? -10.157 19.084 9.057 1.00 32.23 218 LYS B N 1
ATOM 1771 C CA . LYS A 1 219 ? -9.850 19.161 10.485 1.00 28.74 218 LYS B CA 1
ATOM 1772 C C . LYS A 1 219 ? -10.145 17.844 11.198 1.00 25.18 218 LYS B C 1
ATOM 1773 O O . LYS A 1 219 ? -10.544 17.832 12.364 1.00 34.11 218 LYS B O 1
ATOM 1779 N N . SER A 1 220 ? -9.953 16.727 10.500 1.00 32.34 219 SER B N 1
ATOM 1780 C CA . SER A 1 220 ? -10.231 15.413 11.059 1.00 32.38 219 SER B CA 1
ATOM 1781 C C . SER A 1 220 ? -9.416 14.377 10.300 1.00 40.41 219 SER B C 1
ATOM 1782 O O . SER A 1 220 ? -9.247 14.484 9.083 1.00 32.48 219 SER B O 1
ATOM 1785 N N . SER A 1 221 ? -8.916 13.375 11.026 1.00 40.76 220 SER B N 1
ATOM 1786 C CA . SER A 1 221 ? -8.118 12.331 10.395 1.00 39.44 220 SER B CA 1
ATOM 1787 C C . SER A 1 221 ? -8.984 11.208 9.835 1.00 35.49 220 SER B C 1
ATOM 1788 O O . SER A 1 221 ? -8.584 10.547 8.870 1.00 56.33 220 SER B O 1
ATOM 1791 N N . SER A 1 222 ? -10.156 10.980 10.418 1.00 27.37 221 SER B N 1
ATOM 1792 C CA . SER A 1 222 ? -11.075 9.947 9.967 1.00 30.43 221 SER B CA 1
ATOM 1793 C C . SER A 1 222 ? -12.122 10.537 9.029 1.00 33.19 221 SER B C 1
ATOM 1794 O O . SER A 1 222 ? -12.279 11.755 8.912 1.00 35.39 221 SER B O 1
ATOM 1797 N N . TRP A 1 223 ? -12.848 9.649 8.357 1.00 29.64 222 TRP B N 1
ATOM 1798 C CA . TRP A 1 223 ? -13.910 10.074 7.458 1.00 24.94 222 TRP B CA 1
ATOM 1799 C C . TRP A 1 223 ? -15.134 10.517 8.247 1.00 19.74 222 TRP B C 1
ATOM 1800 O O . TRP A 1 223 ? -15.497 9.906 9.255 1.00 24.20 222 TRP B O 1
ATOM 1811 N N . LYS A 1 224 ? -15.772 11.585 7.776 1.00 23.11 223 LYS B N 1
ATOM 1812 C CA . LYS A 1 224 ? -17.000 12.100 8.364 1.00 21.58 223 LYS B CA 1
ATOM 1813 C C . LYS A 1 224 ? -18.089 12.114 7.302 1.00 21.72 223 LYS B C 1
ATOM 1814 O O . LYS A 1 224 ? -17.878 12.630 6.199 1.00 23.79 223 LYS B O 1
ATOM 1820 N N . ASP A 1 225 ? -19.250 11.542 7.635 1.00 20.80 224 ASP B N 1
ATOM 1821 C CA . ASP A 1 225 ? -20.357 11.495 6.686 1.00 31.73 224 ASP B CA 1
ATOM 1822 C C . ASP A 1 225 ? -20.921 12.876 6.380 1.00 25.51 224 ASP B C 1
ATOM 1823 O O . ASP A 1 225 ? -21.616 13.036 5.371 1.00 28.71 224 ASP B O 1
ATOM 1828 N N . VAL A 1 226 ? -20.638 13.874 7.221 1.00 21.38 225 VAL B N 1
ATOM 1829 C CA . VAL A 1 226 ? -21.089 15.231 6.945 1.00 29.07 225 VAL B CA 1
ATOM 1830 C C . VAL A 1 226 ? -20.385 15.813 5.725 1.00 29.98 225 VAL B C 1
ATOM 1831 O O . VAL A 1 226 ? -20.842 16.819 5.169 1.00 26.63 225 VAL B O 1
ATOM 1835 N N . ASN A 1 227 ? -19.289 15.199 5.285 1.00 21.36 226 ASN B N 1
ATOM 1836 C CA . ASN A 1 227 ? -18.521 15.678 4.145 1.00 25.42 226 ASN B CA 1
ATOM 1837 C C . ASN A 1 227 ? -18.902 14.989 2.841 1.00 22.92 226 ASN B C 1
ATOM 1838 O O . ASN A 1 227 ? -18.169 15.107 1.856 1.00 19.30 226 ASN B O 1
ATOM 1843 N N . THR A 1 228 ? -20.028 14.272 2.808 1.00 21.43 227 THR B N 1
ATOM 1844 C CA . THR A 1 228 ? -20.529 13.673 1.570 1.00 26.81 227 THR B CA 1
ATOM 1845 C C . THR A 1 228 ? -21.293 14.741 0.784 1.00 32.21 227 THR B C 1
ATOM 1846 O O . THR A 1 228 ? -22.504 14.667 0.565 1.00 27.21 227 THR B O 1
ATOM 1850 N N . VAL A 1 229 ? -20.547 15.760 0.358 1.00 25.31 228 VAL B N 1
ATOM 1851 C CA . VAL A 1 229 ? -21.105 16.934 -0.295 1.00 26.33 228 VAL B CA 1
ATOM 1852 C C . VAL A 1 229 ? -20.307 17.226 -1.560 1.00 23.91 228 VAL B C 1
ATOM 1853 O O . VAL A 1 229 ? -19.293 16.589 -1.846 1.00 15.23 228 VAL B O 1
ATOM 1857 N N . GLN A 1 230 ? -20.786 18.210 -2.317 1.00 23.75 229 GLN B N 1
ATOM 1858 C CA . GLN A 1 230 ? -20.060 18.700 -3.477 1.00 23.83 229 GLN B CA 1
ATOM 1859 C C . GLN A 1 230 ? -18.764 19.375 -3.037 1.00 17.07 229 GLN B C 1
ATOM 1860 O O . GLN A 1 230 ? -18.607 19.787 -1.884 1.00 23.95 229 GLN B O 1
ATOM 1866 N N . PHE A 1 231 ? -17.844 19.476 -3.953 1.00 20.52 230 PHE B N 1
ATOM 1867 C CA . PHE A 1 231 ? -16.562 20.021 -3.663 1.00 18.91 230 PHE B CA 1
ATOM 1868 C C . PHE A 1 231 ? -15.777 20.420 -4.921 1.00 27.99 230 PHE B C 1
ATOM 1869 O O . PHE A 1 231 ? -16.054 19.985 -5.993 1.00 13.75 230 PHE B O 1
ATOM 1877 N N . SER A 1 232 ? -14.782 21.255 -4.719 1.00 18.60 231 SER B N 1
ATOM 1878 C CA . SER A 1 232 ? -13.735 21.482 -5.646 1.00 24.50 231 SER B CA 1
ATOM 1879 C C . SER A 1 232 ? -12.364 21.276 -5.007 1.00 26.20 231 SER B C 1
ATOM 1880 O O . SER A 1 232 ? -12.223 21.318 -3.851 1.00 27.23 231 SER B O 1
ATOM 1883 N N . ILE A 1 233 ? -11.368 20.997 -5.798 1.00 25.83 232 ILE B N 1
ATOM 1884 C CA . ILE A 1 233 ? -10.081 20.577 -5.254 1.00 24.24 232 ILE B CA 1
ATOM 1885 C C . ILE A 1 233 ? -8.932 21.275 -5.973 1.00 24.82 232 ILE B C 1
ATOM 1886 O O . ILE A 1 233 ? -7.893 21.564 -5.367 1.00 19.64 232 ILE B O 1
ATOM 1891 N N . LEU A 1 234 ? -9.107 21.562 -7.259 1.00 17.06 233 LEU B N 1
ATOM 1892 C CA . LEU A 1 234 ? -8.057 22.157 -8.070 1.00 16.47 233 LEU B CA 1
ATOM 1893 C C . LEU A 1 234 ? -8.447 23.564 -8.503 1.00 24.40 233 LEU B C 1
ATOM 1894 O O . LEU A 1 234 ? -9.623 23.859 -8.738 1.00 31.62 233 LEU B O 1
ATOM 1899 N N . ASN A 1 235 ? -7.441 24.433 -8.605 1.00 30.88 234 ASN B N 1
ATOM 1900 C CA . ASN A 1 235 ? -7.657 25.816 -9.013 1.00 27.99 234 ASN B CA 1
ATOM 1901 C C . ASN A 1 235 ? -7.551 25.958 -10.526 1.00 41.09 234 ASN B C 1
ATOM 1902 O O . ASN A 1 235 ? -8.568 26.039 -11.222 1.00 30.86 234 ASN B O 1
ATOM 1907 N N . ASP A 1 236 ? -6.323 25.990 -11.038 1.00 30.52 235 ASP B N 1
ATOM 1908 C CA . ASP A 1 236 ? -6.114 26.172 -12.464 1.00 43.18 235 ASP B CA 1
ATOM 1909 C C . ASP A 1 236 ? -6.520 24.914 -13.232 1.00 28.38 235 ASP B C 1
ATOM 1910 O O . ASP A 1 236 ? -6.441 23.801 -12.703 1.00 25.30 235 ASP B O 1
ATOM 1915 N N . PRO A 1 237 ? -6.981 25.071 -14.473 1.00 28.88 236 PRO B N 1
ATOM 1916 C CA . PRO A 1 237 ? -7.294 23.898 -15.299 1.00 18.82 236 PRO B CA 1
ATOM 1917 C C . PRO A 1 237 ? -6.098 22.965 -15.423 1.00 18.64 236 PRO B C 1
ATOM 1918 O O . PRO A 1 237 ? -4.942 23.392 -15.402 1.00 20.32 236 PRO B O 1
ATOM 1922 N N . VAL A 1 238 ? -6.391 21.673 -15.557 1.00 25.04 237 VAL B N 1
ATOM 1923 C CA . VAL A 1 238 ? -5.352 20.659 -15.693 1.00 32.46 237 VAL B CA 1
ATOM 1924 C C 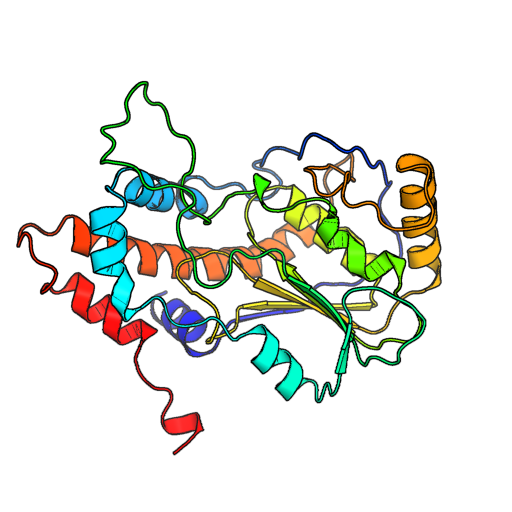. VAL A 1 238 ? -4.808 20.684 -17.115 1.00 26.24 237 VAL B C 1
ATOM 1925 O O . VAL A 1 238 ? -5.221 21.512 -17.935 1.00 26.07 237 VAL B O 1
ATOM 1929 N N . ASP A 1 239 ? -3.876 19.780 -17.413 1.00 31.83 238 ASP B N 1
ATOM 1930 C CA . ASP A 1 239 ? -3.284 19.720 -18.743 1.00 35.73 238 ASP B CA 1
ATOM 1931 C C . ASP A 1 239 ? -4.353 19.488 -19.803 1.00 22.44 238 ASP B C 1
ATOM 1932 O O . ASP A 1 239 ? -5.254 18.663 -19.633 1.00 27.30 238 ASP B O 1
ATOM 1937 N N . THR A 1 240 ? -4.251 20.238 -20.905 1.00 23.97 239 THR B N 1
ATOM 1938 C CA . THR A 1 240 ? -5.145 20.006 -22.033 1.00 27.61 239 THR B CA 1
ATOM 1939 C C . THR A 1 240 ? -4.930 18.623 -22.631 1.00 25.09 239 THR B C 1
ATOM 1940 O O . THR A 1 240 ? -5.874 18.018 -23.153 1.00 31.60 239 THR B O 1
ATOM 1942 N N . GLU A 1 241 ? -3.701 18.106 -22.561 1.00 24.82 240 GLU B N 1
ATOM 1943 C CA . GLU A 1 241 ? -3.437 16.755 -23.044 1.00 23.72 240 GLU B CA 1
ATOM 1944 C C . GLU A 1 241 ? -4.159 15.717 -22.195 1.00 34.09 240 GLU B C 1
ATOM 1945 O O . GLU A 1 241 ? -4.662 14.716 -22.719 1.00 18.71 240 GLU B O 1
ATOM 1947 N N . PHE A 1 242 ? -4.221 15.936 -20.879 1.00 18.30 241 PHE B N 1
ATOM 1948 C CA . PHE A 1 242 ? -4.953 15.011 -20.019 1.00 16.83 241 PHE B CA 1
ATOM 1949 C C . PHE A 1 242 ? -6.455 15.120 -20.246 1.00 17.38 241 PHE B C 1
ATOM 1950 O O . PHE A 1 242 ? -7.166 14.109 -20.224 1.00 19.50 241 PHE B O 1
ATOM 1958 N N . THR A 1 243 ? -6.958 16.340 -20.453 1.00 25.35 242 THR B N 1
ATOM 1959 C CA . THR A 1 243 ? -8.379 16.517 -20.734 1.00 19.59 242 THR B CA 1
ATOM 1960 C C . THR A 1 243 ? -8.772 15.797 -22.018 1.00 19.46 242 THR B C 1
ATOM 1961 O O . THR A 1 243 ? -9.759 15.053 -22.049 1.00 20.13 242 THR B O 1
ATOM 1965 N N . ASN A 1 244 ? -7.999 15.999 -23.088 1.00 17.51 243 ASN B N 1
ATOM 1966 C CA . ASN A 1 244 ? -8.283 15.315 -24.345 1.00 21.01 243 ASN B CA 1
ATOM 1967 C C . ASN A 1 244 ? -8.182 13.804 -24.196 1.00 29.88 243 ASN B C 1
ATOM 1968 O O . ASN A 1 244 ? -8.922 13.066 -24.855 1.00 25.50 243 ASN B O 1
ATOM 1973 N N . LYS A 1 245 ? -7.278 13.324 -23.337 1.00 20.89 244 LYS B N 1
ATOM 1974 C CA . LYS A 1 245 ? -7.198 11.889 -23.083 1.00 24.40 244 LYS B CA 1
ATOM 1975 C C . LYS A 1 245 ? -8.454 11.386 -22.382 1.00 19.38 244 LYS B C 1
ATOM 1976 O O . LYS A 1 245 ? -8.954 10.299 -22.696 1.00 22.20 244 LYS B O 1
ATOM 1982 N N . PHE A 1 246 ? -8.976 12.163 -21.430 1.00 14.07 245 PHE B N 1
ATOM 1983 C CA . PHE A 1 246 ? -10.245 11.811 -20.800 1.00 17.41 245 PHE B CA 1
ATOM 1984 C C . PHE A 1 246 ? -11.392 11.881 -21.801 1.00 19.98 245 PHE B C 1
ATOM 1985 O O . PHE A 1 246 ? -12.311 11.054 -21.758 1.00 17.54 245 PHE B O 1
ATOM 1993 N N . LEU A 1 247 ? -11.356 12.861 -22.707 1.00 16.98 246 LEU B N 1
ATOM 1994 C CA . LEU A 1 247 ? -12.461 13.043 -23.642 1.00 19.44 246 LEU B CA 1
ATOM 1995 C C . LEU A 1 247 ? -12.495 11.950 -24.703 1.00 22.55 246 LEU B C 1
ATOM 1996 O O . LEU A 1 247 ? -13.566 11.658 -25.246 1.00 22.87 246 LEU B O 1
ATOM 2001 N N . GLU A 1 248 ? -11.347 11.344 -25.017 1.00 22.84 247 GLU B N 1
ATOM 2002 C CA . GLU A 1 248 ? -11.342 10.194 -25.917 1.00 23.57 247 GLU B CA 1
ATOM 2003 C C . GLU A 1 248 ? -12.247 9.090 -25.385 1.00 25.17 247 GLU B C 1
ATOM 2004 O O . GLU A 1 248 ? -13.055 8.518 -26.125 1.00 20.95 247 GLU B O 1
ATOM 2010 N N . PHE A 1 249 ? -12.124 8.783 -24.093 1.00 17.85 248 PHE B N 1
ATOM 2011 C CA . PHE A 1 249 ? -13.041 7.845 -23.456 1.00 14.62 248 PHE B CA 1
ATOM 2012 C C . PHE A 1 249 ? -14.435 8.445 -23.332 1.00 16.13 248 PHE B C 1
ATOM 2013 O O . PHE A 1 249 ? -15.438 7.774 -23.602 1.00 16.75 248 PHE B O 1
ATOM 2021 N N . SER A 1 250 ? -14.513 9.714 -22.922 1.00 21.07 249 SER B N 1
ATOM 2022 C CA . SER A 1 250 ? -15.807 10.344 -22.673 1.00 20.63 249 SER B CA 1
ATOM 2023 C C . SER A 1 250 ? -16.641 10.433 -23.944 1.00 22.84 249 SER B C 1
ATOM 2024 O O . SER A 1 250 ? -17.857 10.213 -23.912 1.00 16.87 249 SER B O 1
ATOM 2027 N N . ASN A 1 251 ? -16.007 10.757 -25.074 1.00 24.91 250 ASN B N 1
ATOM 2028 C CA . ASN A 1 251 ? -16.750 10.882 -26.324 1.00 14.42 250 ASN B CA 1
ATOM 2029 C C . ASN A 1 251 ? -17.393 9.558 -26.716 1.00 22.28 250 ASN B C 1
ATOM 2030 O O . ASN A 1 251 ? -18.580 9.512 -27.054 1.00 17.90 250 ASN B O 1
ATOM 2035 N N . ARG A 1 252 ? -16.624 8.463 -26.660 1.00 23.35 251 ARG B N 1
ATOM 2036 C CA . ARG A 1 252 ? -17.161 7.155 -27.027 1.00 19.81 251 ARG B CA 1
ATOM 2037 C C . ARG A 1 252 ? -18.412 6.819 -26.226 1.00 20.35 251 ARG B C 1
ATOM 2038 O O . ARG A 1 252 ? -19.374 6.258 -26.765 1.00 19.27 251 ARG B O 1
ATOM 2046 N N . VAL A 1 253 ? -18.418 7.157 -24.936 1.00 18.81 252 VAL B N 1
ATOM 2047 C CA . VAL A 1 253 ? -19.571 6.857 -24.093 1.00 15.65 252 VAL B CA 1
ATOM 2048 C C . VAL A 1 253 ? -20.769 7.702 -24.507 1.00 23.65 252 VAL B C 1
ATOM 2049 O O . VAL A 1 253 ? -21.871 7.183 -24.718 1.00 10.44 252 VAL B O 1
ATOM 2053 N N . TYR A 1 254 ? -20.572 9.016 -24.638 1.00 15.00 253 TYR B N 1
ATOM 2054 C CA . TYR A 1 254 ? -21.676 9.895 -25.005 1.00 23.27 253 TYR B CA 1
ATOM 2055 C C . TYR A 1 254 ? -22.121 9.706 -26.451 1.00 16.37 253 TYR B C 1
ATOM 2056 O O . TYR A 1 254 ? -23.262 10.048 -26.780 1.00 22.39 253 TYR B O 1
ATOM 2065 N N . GLU A 1 255 ? -21.255 9.176 -27.319 1.00 19.08 254 GLU B N 1
ATOM 2066 C CA . GLU A 1 255 ? -21.695 8.807 -28.662 1.00 18.65 254 GLU B CA 1
ATOM 2067 C C . GLU A 1 255 ? -22.712 7.675 -28.606 1.00 18.54 254 GLU B C 1
ATOM 2068 O O . GLU A 1 255 ? -23.738 7.713 -29.296 1.00 12.48 254 GLU B O 1
ATOM 2074 N N . ALA A 1 256 ? -22.442 6.657 -27.786 1.00 11.70 255 ALA B N 1
ATOM 2075 C CA . ALA A 1 256 ? -23.366 5.535 -27.666 1.00 16.56 255 ALA B CA 1
ATOM 2076 C C . ALA A 1 256 ? -24.608 5.923 -26.876 1.00 13.64 255 ALA B C 1
ATOM 2077 O O . ALA A 1 256 ? -25.714 5.469 -27.188 1.00 15.42 255 ALA B O 1
ATOM 2079 N N . LEU A 1 257 ? -24.446 6.761 -25.848 1.00 11.23 256 LEU B N 1
ATOM 2080 C CA . LEU A 1 257 ? -25.596 7.193 -25.061 1.00 10.57 256 LEU B CA 1
ATOM 2081 C C . LEU A 1 257 ? -26.571 7.999 -25.906 1.00 11.16 256 LEU B C 1
ATOM 2082 O O . LEU A 1 257 ? -27.789 7.916 -25.709 1.00 13.50 256 LEU B O 1
ATOM 2087 N N . TYR A 1 258 ? -26.057 8.791 -26.850 1.00 11.52 257 TYR B N 1
ATOM 2088 C CA . TYR A 1 258 ? -26.945 9.569 -27.707 1.00 18.29 257 TYR B CA 1
ATOM 2089 C C . TYR A 1 258 ? -27.810 8.657 -28.566 1.00 14.22 257 TYR B C 1
ATOM 2090 O O . TYR A 1 258 ? -29.006 8.914 -28.744 1.00 15.59 257 TYR B O 1
ATOM 2099 N N . TYR A 1 259 ? -27.227 7.583 -29.101 1.00 14.98 258 TYR B N 1
ATOM 2100 C CA . TYR A 1 259 ? -28.012 6.633 -29.881 1.00 16.30 258 TYR B CA 1
ATOM 2101 C C . TYR A 1 259 ? -29.028 5.908 -29.008 1.00 12.32 258 TYR B C 1
ATOM 2102 O O . TYR A 1 259 ? -30.184 5.731 -29.409 1.00 12.69 258 TYR B O 1
ATOM 2111 N N . VAL A 1 260 ? -28.618 5.485 -27.809 1.00 14.82 259 VAL B N 1
ATOM 2112 C CA . VAL A 1 260 ? -29.530 4.778 -26.913 1.00 11.63 259 VAL B CA 1
ATOM 2113 C C . VAL A 1 260 ? -30.683 5.685 -26.501 1.00 11.84 259 VAL B C 1
ATOM 2114 O O . VAL A 1 260 ? -31.853 5.287 -26.531 1.00 13.28 259 VAL B O 1
ATOM 2118 N N . HIS A 1 261 ? -30.367 6.923 -26.113 1.00 11.77 260 HIS B N 1
ATOM 2119 C CA . HIS A 1 261 ? -31.406 7.839 -25.656 1.00 12.15 260 HIS B CA 1
ATOM 2120 C C . HIS A 1 261 ? -32.277 8.329 -26.806 1.00 12.91 260 HIS B C 1
ATOM 2121 O O . HIS A 1 261 ? -33.457 8.634 -26.598 1.00 18.30 260 HIS B O 1
ATOM 2128 N N . SER A 1 262 ? -31.723 8.415 -28.019 1.00 13.05 261 SER B N 1
ATOM 2129 C CA . SER A 1 262 ? -32.535 8.802 -29.169 1.00 15.11 261 SER B CA 1
ATOM 2130 C C . SER A 1 262 ? -33.549 7.720 -29.512 1.00 14.83 261 SER B C 1
ATOM 2131 O O . SER A 1 262 ? -34.681 8.025 -29.904 1.00 18.47 261 SER B O 1
ATOM 2134 N N . LEU A 1 263 ? -33.162 6.449 -29.374 1.00 17.50 262 LEU B N 1
ATOM 2135 C CA . LEU A 1 263 ? -34.115 5.360 -29.563 1.00 18.65 262 LEU B CA 1
ATOM 2136 C C . LEU A 1 263 ? -35.215 5.414 -28.511 1.00 14.05 262 LEU B C 1
ATOM 2137 O O . LEU A 1 263 ? -36.402 5.270 -28.826 1.00 18.39 262 LEU B O 1
ATOM 2142 N N . LEU A 1 264 ? -34.832 5.620 -27.249 1.00 13.60 263 LEU B N 1
ATOM 2143 C CA . LEU A 1 264 ? -35.816 5.690 -26.175 1.00 18.01 263 LEU B CA 1
ATOM 2144 C C . LEU A 1 264 ? -36.754 6.876 -26.361 1.00 14.66 263 LEU B C 1
ATOM 2145 O O . LEU A 1 264 ? -37.969 6.750 -26.169 1.00 27.14 263 LEU B O 1
ATOM 2150 N N . TYR A 1 265 ? -36.212 8.034 -26.745 1.00 14.66 264 TYR B N 1
ATOM 2151 C CA . TYR A 1 265 ? -37.054 9.213 -26.921 1.00 24.05 264 TYR B CA 1
ATOM 2152 C C . TYR A 1 265 ? -37.967 9.069 -28.132 1.00 19.47 264 TYR B C 1
ATOM 2153 O O . TYR A 1 265 ? -39.135 9.475 -28.086 1.00 21.14 264 TYR B O 1
ATOM 2162 N N . SER A 1 266 ? -37.455 8.499 -29.227 1.00 29.20 265 SER B N 1
ATOM 2163 C CA . SER A 1 266 ? -38.294 8.278 -30.400 1.00 16.83 265 SER B CA 1
ATOM 2164 C C . SER A 1 266 ? -39.395 7.266 -30.118 1.00 23.18 265 SER B C 1
ATOM 2165 O O . SER A 1 266 ? -40.497 7.383 -30.668 1.00 18.05 265 SER B O 1
ATOM 2168 N N . SER A 1 267 ? -39.122 6.274 -29.269 1.00 19.81 266 SER B N 1
ATOM 2169 C CA . SER A 1 267 ? -40.150 5.302 -28.914 1.00 16.99 266 SER B CA 1
ATOM 2170 C C . SER A 1 267 ? -41.236 5.936 -28.055 1.00 19.10 266 SER B C 1
ATOM 2171 O O . SER A 1 267 ? -42.427 5.685 -28.269 1.00 18.69 266 SER B O 1
ATOM 2174 N N . MET A 1 268 ? -40.846 6.762 -27.080 1.00 18.94 267 MET B N 1
ATOM 2175 C CA . MET A 1 268 ? -41.827 7.378 -26.194 1.00 18.43 267 MET B CA 1
ATOM 2176 C C . MET A 1 268 ? -42.659 8.430 -26.915 1.00 19.49 267 MET B C 1
ATOM 2177 O O . MET A 1 268 ? -43.814 8.664 -26.543 1.00 24.84 267 MET B O 1
ATOM 2182 N N . THR A 1 269 ? -42.099 9.071 -27.942 1.00 19.33 268 THR B N 1
ATOM 2183 C CA . THR A 1 269 ? -42.820 10.052 -28.742 1.00 20.45 268 THR B CA 1
ATOM 2184 C C . THR A 1 269 ? -43.302 9.475 -30.069 1.00 30.58 268 THR B C 1
ATOM 2185 O O . THR A 1 269 ? -43.563 10.233 -31.009 1.00 28.97 268 THR B O 1
ATOM 2189 N N . SER A 1 270 ? -43.423 8.154 -30.162 1.00 27.07 269 SER B N 1
ATOM 2190 C CA . SER A 1 270 ? -43.855 7.522 -31.401 1.00 29.10 269 SER B CA 1
ATOM 2191 C C . SER A 1 270 ? -45.309 7.861 -31.699 1.00 35.36 269 SER B C 1
ATOM 2192 O O . SER A 1 270 ? -46.153 7.901 -30.799 1.00 34.32 269 SER B O 1
ATOM 2195 N N . ASP A 1 271 ? -45.600 8.105 -32.979 1.00 25.70 270 ASP B N 1
ATOM 2196 C CA . ASP A 1 271 ? -46.965 8.413 -33.389 1.00 41.85 270 ASP B CA 1
ATOM 2197 C C . ASP A 1 271 ? -47.907 7.235 -33.188 1.00 46.82 270 ASP B C 1
ATOM 2198 O O . ASP A 1 271 ? -49.129 7.423 -33.202 1.00 43.39 270 ASP B O 1
ATOM 2203 N N . SER A 1 272 ? -47.371 6.027 -33.002 1.00 32.86 271 SER B N 1
ATOM 2204 C CA . SER A 1 272 ? -48.203 4.857 -32.756 1.00 33.34 271 SER B CA 1
ATOM 2205 C C . SER A 1 272 ? -48.847 4.870 -31.377 1.00 35.84 271 SER B C 1
ATOM 2206 O O . SER A 1 272 ? -49.766 4.079 -31.139 1.00 40.09 271 SER B O 1
ATOM 2209 N N . LYS A 1 273 ? -48.387 5.738 -30.471 1.00 46.64 272 LYS B N 1
ATOM 2210 C CA . LYS A 1 273 ? -48.925 5.836 -29.113 1.00 39.49 272 LYS B CA 1
ATOM 2211 C C . LYS A 1 273 ? -48.842 4.505 -28.371 1.00 42.62 272 LYS B C 1
ATOM 2212 O O . LYS A 1 273 ? -49.679 4.205 -27.516 1.00 52.60 272 LYS B O 1
ATOM 2218 N N . SER A 1 274 ? -47.831 3.699 -28.687 1.00 32.66 273 SER B N 1
ATOM 2219 C CA . SER A 1 274 ? -47.707 2.364 -28.124 1.00 40.71 273 SER B CA 1
ATOM 2220 C C . SER A 1 274 ? -46.245 2.050 -27.849 1.00 33.94 273 SER B C 1
ATOM 2221 O O . SER A 1 274 ? -45.342 2.616 -28.470 1.00 40.10 273 SER B O 1
ATOM 2224 N N . ILE A 1 275 ? -46.022 1.132 -26.904 1.00 34.57 274 ILE B N 1
ATOM 2225 C CA . ILE A 1 275 ? -44.676 0.645 -26.638 1.00 31.31 274 ILE B CA 1
ATOM 2226 C C . ILE A 1 275 ? -44.225 -0.324 -27.723 1.00 27.09 274 ILE B C 1
ATOM 2227 O O . ILE A 1 275 ? -43.029 -0.613 -27.840 1.00 30.56 274 ILE B O 1
ATOM 2232 N N . GLU A 1 276 ? -45.157 -0.824 -28.533 1.00 25.32 275 GLU B N 1
ATOM 2233 C CA . GLU A 1 276 ? -44.847 -1.714 -29.651 1.00 28.20 275 GLU B CA 1
ATOM 2234 C C . GLU A 1 276 ? -44.568 -0.848 -30.872 1.00 32.24 275 GLU B C 1
ATOM 2235 O O . GLU A 1 276 ? -45.478 -0.453 -31.602 1.00 25.92 275 GLU B O 1
ATOM 2241 N N . ASN A 1 277 ? -43.292 -0.542 -31.097 1.00 24.84 276 ASN B N 1
ATOM 2242 C CA . ASN A 1 277 ? -42.903 0.275 -32.237 1.00 30.44 276 ASN B CA 1
ATOM 2243 C C . ASN A 1 277 ? -41.493 -0.103 -32.669 1.00 23.60 276 ASN B C 1
ATOM 2244 O O . ASN A 1 277 ? -40.788 -0.855 -31.992 1.00 24.86 276 ASN B O 1
ATOM 2249 N N . LYS A 1 278 ? -41.090 0.444 -33.819 1.00 22.90 277 LYS B N 1
ATOM 2250 C CA . LYS A 1 278 ? -39.804 0.097 -34.414 1.00 26.82 277 LYS B CA 1
ATOM 2251 C C . LYS A 1 278 ? -38.631 0.563 -33.560 1.00 24.94 277 LYS B C 1
ATOM 2252 O O . LYS A 1 278 ? -37.589 -0.103 -33.527 1.00 16.94 277 LYS B O 1
ATOM 2258 N N . HIS A 1 279 ? -38.773 1.697 -32.870 1.00 17.96 278 HIS B N 1
ATOM 2259 C CA . HIS A 1 279 ? -37.676 2.199 -32.048 1.00 20.24 278 HIS B CA 1
ATOM 2260 C C . HIS A 1 279 ? -37.490 1.351 -30.797 1.00 19.49 278 HIS B C 1
ATOM 2261 O O . HIS A 1 279 ? -36.357 1.027 -30.422 1.00 23.87 278 HIS B O 1
ATOM 2268 N N . GLN A 1 280 ? -38.592 0.980 -30.139 1.00 26.11 279 GLN B N 1
ATOM 2269 C CA . GLN A 1 280 ? -38.495 0.158 -28.937 1.00 16.09 279 GLN B CA 1
ATOM 2270 C C . GLN A 1 280 ? -37.914 -1.218 -29.239 1.00 16.15 279 GLN B C 1
ATOM 2271 O O . GLN A 1 280 ? -37.201 -1.786 -28.404 1.00 28.64 279 GLN B O 1
ATOM 2277 N N . ARG A 1 281 ? -38.196 -1.765 -30.423 1.00 17.01 280 ARG B N 1
ATOM 2278 C CA . ARG A 1 281 ? -37.678 -3.084 -30.774 1.00 18.44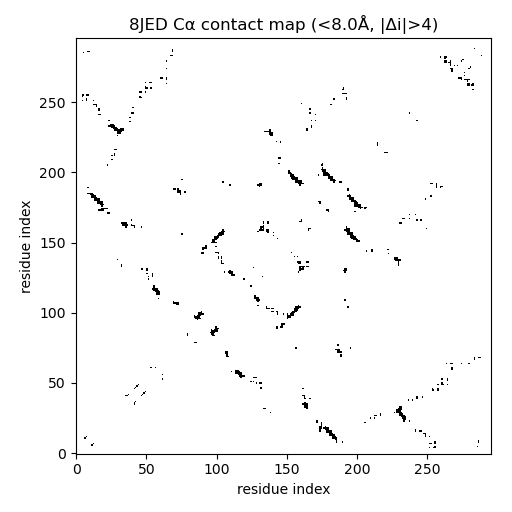 280 ARG B CA 1
ATOM 2279 C C . ARG A 1 281 ? -36.162 -3.058 -30.916 1.00 16.34 280 ARG B C 1
ATOM 2280 O O . ARG A 1 281 ? -35.467 -3.952 -30.420 1.00 20.71 280 ARG B O 1
ATOM 2288 N N . ARG A 1 282 ? -35.627 -2.035 -31.588 1.00 15.98 281 ARG B N 1
ATOM 2289 C CA . ARG A 1 282 ? -34.177 -1.914 -31.711 1.00 22.20 281 ARG B CA 1
ATOM 2290 C C . ARG A 1 282 ? -33.525 -1.644 -30.360 1.00 17.07 281 ARG B C 1
ATOM 2291 O O . ARG A 1 282 ? -32.429 -2.147 -30.080 1.00 19.16 281 ARG B O 1
ATOM 2299 N N . LEU A 1 283 ? -34.182 -0.852 -29.510 1.00 14.48 282 LEU B N 1
ATOM 2300 C CA . LEU A 1 283 ? -33.621 -0.537 -28.200 1.00 17.64 282 LEU B CA 1
ATOM 2301 C C . LEU A 1 283 ? -33.516 -1.786 -27.333 1.00 17.17 282 LEU B C 1
ATOM 2302 O O . LEU A 1 283 ? -32.468 -2.055 -26.735 1.00 14.12 282 LEU B O 1
ATOM 2307 N N . VAL A 1 284 ? -34.599 -2.562 -27.252 1.00 14.77 283 VAL B N 1
ATOM 2308 C CA . VAL A 1 284 ? -34.576 -3.783 -26.454 1.00 18.98 283 VAL B CA 1
ATOM 2309 C C . VAL A 1 284 ? -33.625 -4.807 -27.061 1.00 22.42 283 VAL B C 1
ATOM 2310 O O . VAL A 1 284 ? -32.968 -5.563 -26.334 1.00 24.69 283 VAL B O 1
ATOM 2314 N N . LYS A 1 285 ? -33.515 -4.841 -28.390 1.00 29.11 284 LYS B N 1
ATOM 2315 C CA . LYS A 1 285 ? -32.641 -5.815 -29.035 1.00 26.91 284 LYS B CA 1
ATOM 2316 C C . LYS A 1 285 ? -31.175 -5.518 -28.743 1.00 21.82 284 LYS B C 1
ATOM 2317 O O . LYS A 1 285 ? -30.413 -6.417 -28.373 1.00 24.77 284 LYS B O 1
ATOM 2323 N N . LEU A 1 286 ? -30.764 -4.258 -28.896 1.00 16.19 285 LEU B N 1
ATOM 2324 C CA . LEU A 1 286 ? -29.354 -3.914 -28.733 1.00 16.97 285 LEU B CA 1
ATOM 2325 C C . LEU A 1 286 ? -28.874 -4.165 -27.308 1.00 19.94 285 LEU B C 1
ATOM 2326 O O . LEU A 1 286 ? -27.731 -4.586 -27.095 1.00 23.12 285 LEU B O 1
ATOM 2331 N N . LEU A 1 287 ? -29.736 -3.930 -26.319 1.00 15.97 286 LEU B N 1
ATOM 2332 C CA . LEU A 1 287 ? -29.312 -3.972 -24.924 1.00 21.58 286 LEU B CA 1
ATOM 2333 C C . LEU A 1 287 ? -29.576 -5.310 -24.245 1.00 26.91 286 LEU B C 1
ATOM 2334 O O . LEU A 1 287 ? -28.799 -5.709 -23.371 1.00 24.97 286 LEU B O 1
ATOM 2339 N N . LEU A 1 288 ? -30.644 -6.012 -24.615 1.00 21.17 287 LEU B N 1
ATOM 2340 C CA . LEU A 1 288 ? -31.022 -7.250 -23.947 1.00 20.99 287 LEU B CA 1
ATOM 2341 C C . LEU A 1 288 ? -30.581 -8.499 -24.697 1.00 28.98 287 LEU B C 1
ATOM 2342 O O . LEU A 1 288 ? -30.829 -9.609 -24.215 1.00 28.88 287 LEU B O 1
ATOM 2344 N N . HIS A 1 289 ? -29.938 -8.350 -25.852 1.00 25.07 288 HIS B N 1
ATOM 2345 C CA . HIS A 1 289 ? -29.486 -9.506 -26.613 1.00 35.99 288 HIS B CA 1
ATOM 2346 C C . HIS A 1 289 ? -28.381 -10.228 -25.855 1.00 30.34 288 HIS B C 1
ATOM 2347 O O . HIS A 1 289 ? -27.419 -9.606 -25.396 1.00 19.68 288 HIS B O 1
ATOM 2354 N N . HIS A 1 290 ? -28.516 -11.545 -25.731 1.00 27.18 289 HIS B N 1
ATOM 2355 C CA . HIS A 1 290 ? -27.560 -12.325 -24.960 1.00 33.76 289 HIS B CA 1
ATOM 2356 C C . HIS A 1 290 ? -26.227 -12.447 -25.690 1.00 35.39 289 HIS B C 1
ATOM 2357 O O . HIS A 1 290 ? -26.167 -12.533 -26.919 1.00 31.69 289 HIS B O 1
ATOM 2364 N N . HIS A 1 291 ? -25.150 -12.450 -24.908 1.00 28.09 290 HIS B N 1
ATOM 2365 C CA . HIS A 1 291 ? -23.813 -12.755 -25.417 1.00 21.16 290 HIS B CA 1
ATOM 2366 C C . HIS A 1 291 ? -23.570 -14.264 -25.360 1.00 23.17 290 HIS B C 1
ATOM 2367 O O . HIS A 1 291 ? -22.715 -14.765 -24.629 1.00 26.63 290 HIS B O 1
ATOM 2374 N N . HIS A 1 292 ? -24.364 -14.992 -26.152 1.0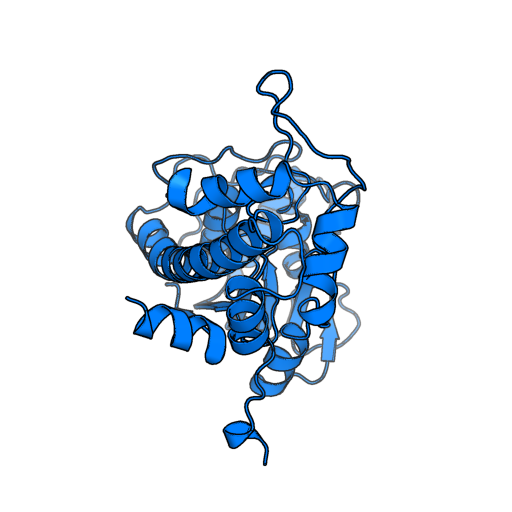0 29.77 291 HIS B N 1
ATOM 2375 C CA . HIS A 1 292 ? -24.328 -16.452 -26.108 1.00 31.90 291 HIS B CA 1
ATOM 2376 C C . HIS A 1 292 ? -22.953 -16.991 -26.485 1.00 27.22 291 HIS B C 1
ATOM 2377 O O . HIS A 1 292 ? -22.507 -18.007 -25.939 1.00 28.46 291 HIS B O 1
ATOM 2384 N N . HIS A 1 293 ? -22.264 -16.322 -27.411 1.00 26.48 292 HIS B N 1
ATOM 2385 C CA . HIS A 1 293 ? -20.950 -16.778 -27.849 1.00 38.17 292 HIS B CA 1
ATOM 2386 C C . HIS A 1 293 ? -19.897 -16.706 -26.750 1.00 28.05 292 HIS B C 1
ATOM 2387 O O . HIS A 1 293 ? -18.808 -17.264 -26.924 1.00 29.02 292 HIS B O 1
ATOM 2394 N N . HIS A 1 294 ? -20.189 -16.041 -25.632 1.00 22.30 293 HIS B N 1
ATOM 2395 C CA . HIS A 1 294 ? -19.263 -15.947 -24.512 1.00 25.47 293 HIS B CA 1
ATOM 2396 C C . HIS A 1 294 ? -19.542 -16.959 -23.409 1.00 35.62 293 HIS B C 1
ATOM 2397 O O . HIS A 1 294 ? -18.731 -17.076 -22.483 1.00 26.30 293 HIS B O 1
ATOM 2404 N N . HIS A 1 295 ? -20.648 -17.684 -23.477 1.00 22.95 294 HIS B N 1
ATOM 2405 C CA . HIS A 1 295 ? -21.010 -18.596 -22.397 1.00 25.08 294 HIS B CA 1
ATOM 2406 C C . HIS A 1 295 ? -21.414 -19.979 -22.883 1.00 45.54 294 HIS B C 1
ATOM 2407 O O . HIS A 1 295 ? -21.044 -20.975 -22.256 1.00 42.90 294 HIS B O 1
ATOM 2414 N N . HIS A 1 296 ? -22.161 -20.068 -23.978 1.00 42.76 295 HIS B N 1
ATOM 2415 C CA . HIS A 1 296 ? -22.744 -21.335 -24.403 1.00 42.91 295 HIS B CA 1
ATOM 2416 C C . HIS A 1 296 ? -22.053 -21.915 -25.633 1.00 31.63 295 HIS B C 1
ATOM 2417 O O . HIS A 1 296 ? -21.978 -21.270 -26.679 1.00 27.15 295 HIS B O 1
#

Nearest PDB structures (foldseek):
  8jed-assembly1_B  TM=1.003E+00  e=1.083E-60  Monkeypox virus
  2vdw-assembly2_D  TM=9.966E-01  e=8.666E-52  Orthopoxvirus vaccinia
  2vdw-assembly3_F  TM=9.947E-01  e=3.656E-51  Orthopoxvirus vaccinia
  6rie-assembly1_L  TM=9.895E-01  e=3.454E-50  Orthopoxvirus vaccinia
  4cke-assembly1_E  TM=9.959E-01  e=2.181E-49  Orthopoxvirus vaccinia

Sequence (296 aa):
GMDEIVKNIREGTHVLLPFYETLPELNLSLGKSPLPSLEYGANYFLQISRVNDLNRMPTDMLKLFTHDIMLPESDLDKVYEILKINSVKYYGRTTRADAVVADLSARNKLFKRERDAIKSNNHLTENNLYISDYKMLTFDVFRPLFDFVNEKYCIIKLPTLFGRGVIDTMRIYCSLFKNVRLLKCVSDSWLKDSAIMVASDVYKKNLDLFMSHVKSVTKSSSWKDVNTVQFSILNDPVDTEFTNKFLEFSNRVYEALYYVHSLLYSSMTSDSKSIENKHQRRLVKLLLHHHHHHHH